Protein AF-A0AAC9BGP5-F1 (afdb_monomer)

Organism: NCBI:txid190721

pLDDT: mean 82.11, std 18.2, range [33.09, 98.31]

Nearest PDB structures (foldseek):
  5hal-assembly1_A  TM=6.796E-01  e=1.642E-03  Burkholderia vietnamiensis G4
  6icp-assembly1_B  TM=3.936E-01  e=1.618E-01  Pseudomonas putida
  2fjt-assembly1_B  TM=2.610E-01  e=5.025E-01  Yersinia pestis KIM10+
  3n10-assembly1_A  TM=1.601E-01  e=3.193E-01  Yersinia pestis
  5a64-assembly2_B  TM=1.598E-01  e=9.919E-01  Mus musculus

Radius of gyration: 24.29 Å; Cα contacts (8 Å, |Δi|>4): 550; chains: 1; bounding box: 84×73×60 Å

Structure (mmCIF, N/CA/C/O backbone):
data_AF-A0AAC9BGP5-F1
#
_entry.id   AF-A0AAC9BGP5-F1
#
loop_
_atom_site.group_PDB
_atom_site.id
_atom_site.type_symbol
_atom_site.label_atom_id
_atom_site.label_alt_id
_atom_site.label_comp_id
_atom_site.label_asym_id
_atom_site.label_entity_id
_atom_site.label_seq_id
_atom_site.pdbx_PDB_ins_code
_atom_site.Cartn_x
_atom_site.Cartn_y
_atom_site.Cartn_z
_atom_site.occupancy
_atom_site.B_iso_or_equiv
_atom_site.auth_seq_id
_atom_site.auth_comp_id
_atom_site.auth_asym_id
_atom_site.auth_atom_id
_atom_site.pdbx_PDB_model_num
ATOM 1 N N . MET A 1 1 ? 59.748 -50.281 -17.796 1.00 39.69 1 MET A N 1
ATOM 2 C CA . MET A 1 1 ? 59.610 -48.811 -17.675 1.00 39.69 1 MET A CA 1
ATOM 3 C C . MET A 1 1 ? 58.539 -48.331 -18.654 1.00 39.69 1 MET A C 1
ATOM 5 O O . MET A 1 1 ? 58.796 -48.293 -19.848 1.00 39.69 1 MET A O 1
ATOM 9 N N . ARG A 1 2 ? 57.308 -48.071 -18.187 1.00 37.19 2 ARG A N 1
ATOM 10 C CA . ARG A 1 2 ? 56.177 -47.642 -19.036 1.00 37.19 2 ARG A CA 1
ATOM 11 C C . ARG A 1 2 ? 56.044 -46.116 -18.976 1.00 37.19 2 ARG A C 1
ATOM 13 O O . ARG A 1 2 ? 55.730 -45.577 -17.919 1.00 37.19 2 ARG A O 1
ATOM 20 N N . ARG A 1 3 ? 56.304 -45.435 -20.097 1.00 38.31 3 ARG A N 1
ATOM 21 C CA . ARG A 1 3 ? 56.087 -43.990 -20.280 1.00 38.31 3 ARG A CA 1
ATOM 22 C C . ARG A 1 3 ? 54.582 -43.719 -20.383 1.00 38.31 3 ARG A C 1
ATOM 24 O O . ARG A 1 3 ? 53.935 -44.227 -21.292 1.00 38.31 3 ARG A O 1
ATOM 31 N N . ARG A 1 4 ? 54.031 -42.942 -19.447 1.00 45.53 4 ARG A N 1
ATOM 32 C CA . ARG A 1 4 ? 52.671 -42.390 -19.530 1.00 45.53 4 ARG A CA 1
ATOM 33 C C . ARG A 1 4 ? 52.732 -41.105 -20.354 1.00 45.53 4 ARG A C 1
ATOM 35 O O . ARG A 1 4 ? 53.411 -40.164 -19.957 1.00 45.53 4 ARG A O 1
ATOM 42 N N . GLN A 1 5 ? 52.058 -41.088 -21.499 1.00 45.88 5 GLN A N 1
ATOM 43 C CA . GLN A 1 5 ? 51.790 -39.872 -22.261 1.00 45.88 5 GLN A CA 1
ATOM 44 C C . GLN A 1 5 ? 50.549 -39.206 -21.657 1.00 45.88 5 GLN A C 1
ATOM 46 O O . GLN A 1 5 ? 49.488 -39.824 -21.588 1.00 45.88 5 GLN A O 1
ATOM 51 N N . PHE A 1 6 ? 50.700 -37.976 -21.170 1.00 38.91 6 PHE A N 1
ATOM 52 C CA . PHE A 1 6 ? 49.584 -37.121 -20.778 1.00 38.91 6 PHE A CA 1
ATOM 53 C C . PHE A 1 6 ? 49.059 -36.417 -22.029 1.00 38.91 6 PHE A C 1
ATOM 55 O O . PHE A 1 6 ? 49.762 -35.617 -22.641 1.00 38.91 6 PHE A O 1
ATOM 62 N N . LEU A 1 7 ? 47.826 -36.742 -22.411 1.00 37.62 7 LEU A N 1
ATOM 63 C CA . LEU A 1 7 ? 47.046 -35.998 -23.392 1.00 37.62 7 LEU A CA 1
ATOM 64 C C . LEU A 1 7 ? 46.460 -34.774 -22.677 1.00 37.62 7 LEU A C 1
ATOM 66 O O . LEU A 1 7 ? 45.577 -34.906 -21.832 1.00 37.62 7 LEU A O 1
ATOM 70 N N . VAL A 1 8 ? 46.982 -33.590 -22.987 1.00 38.78 8 VAL A N 1
ATOM 71 C CA . VAL A 1 8 ? 46.377 -32.313 -22.596 1.00 38.78 8 VAL A CA 1
ATOM 72 C C . VAL A 1 8 ? 45.274 -32.024 -23.611 1.00 38.78 8 VAL A C 1
ATOM 74 O O . VAL A 1 8 ? 45.549 -31.572 -24.720 1.00 38.78 8 VAL A O 1
ATOM 77 N N . LEU A 1 9 ? 44.023 -32.331 -23.256 1.00 41.28 9 LEU A N 1
ATOM 78 C CA . LEU A 1 9 ? 42.867 -31.799 -23.975 1.00 41.28 9 LEU A CA 1
ATOM 79 C C . LEU A 1 9 ? 42.752 -30.312 -23.628 1.00 41.28 9 LEU A C 1
ATOM 81 O O . LEU A 1 9 ? 42.314 -29.943 -22.540 1.00 41.28 9 LEU A O 1
ATOM 85 N N . GLY A 1 10 ? 43.167 -29.457 -24.559 1.00 36.88 10 GLY A N 1
ATOM 86 C CA . GLY A 1 10 ? 42.816 -28.046 -24.539 1.00 36.88 10 GLY A CA 1
ATOM 87 C C . GLY A 1 10 ? 41.323 -27.899 -24.812 1.00 36.88 10 GLY A C 1
ATOM 88 O O . GLY A 1 10 ? 40.901 -27.894 -25.965 1.00 36.88 10 GLY A O 1
ATOM 89 N N . CYS A 1 11 ? 40.517 -27.775 -23.757 1.00 38.09 11 CYS A N 1
ATOM 90 C CA . CYS A 1 11 ? 39.189 -27.189 -23.875 1.00 38.09 11 CYS A CA 1
ATOM 91 C C . CYS A 1 11 ? 39.372 -25.709 -24.218 1.00 38.09 11 CYS A C 1
ATOM 93 O O . CYS A 1 11 ? 39.587 -24.875 -23.340 1.00 38.09 11 CYS A O 1
ATOM 95 N N . ALA A 1 12 ? 39.310 -25.394 -25.510 1.00 41.19 12 ALA A N 1
ATOM 96 C CA . ALA A 1 12 ? 39.041 -24.049 -25.980 1.00 41.19 12 ALA A CA 1
ATOM 97 C C . ALA A 1 12 ? 37.651 -23.653 -25.463 1.00 41.19 12 ALA A C 1
ATOM 99 O O . ALA A 1 12 ? 36.627 -23.994 -26.053 1.00 41.19 12 ALA A O 1
ATOM 100 N N . ALA A 1 13 ? 37.619 -22.985 -24.311 1.00 42.72 13 ALA A N 1
ATOM 101 C CA . ALA A 1 13 ? 36.448 -22.274 -23.842 1.00 42.72 13 ALA A CA 1
ATOM 102 C C . ALA A 1 13 ? 36.181 -21.148 -24.845 1.00 42.72 13 ALA A C 1
ATOM 104 O O . ALA A 1 13 ? 36.801 -20.087 -24.796 1.00 42.72 13 ALA A O 1
ATOM 105 N N . GLY A 1 14 ? 35.289 -21.412 -25.797 1.00 36.78 14 GLY A N 1
ATOM 106 C CA . GLY A 1 14 ? 34.653 -20.367 -26.577 1.00 36.78 14 GLY A CA 1
ATOM 107 C C . GLY A 1 14 ? 33.880 -19.482 -25.610 1.00 36.78 14 GLY A C 1
ATOM 108 O O . GLY A 1 14 ? 32.773 -19.824 -25.202 1.00 36.78 14 GLY A O 1
ATOM 109 N N . LEU A 1 15 ? 34.489 -18.366 -25.212 1.00 38.66 15 LEU A N 1
ATOM 110 C CA . LEU A 1 15 ? 33.778 -17.244 -24.625 1.00 38.66 15 LEU A CA 1
ATOM 111 C C . LEU A 1 15 ? 32.803 -16.758 -25.704 1.00 38.66 15 LEU A C 1
ATOM 113 O O . LEU A 1 15 ? 33.173 -16.007 -26.606 1.00 38.66 15 LEU A O 1
ATOM 117 N N . VAL A 1 16 ? 31.559 -17.228 -25.652 1.00 37.69 16 VAL A N 1
ATOM 118 C CA . VAL A 1 16 ? 30.463 -16.559 -26.345 1.00 37.69 16 VAL A CA 1
ATOM 119 C C . VAL A 1 16 ? 30.248 -15.268 -25.572 1.00 37.69 16 VAL A C 1
ATOM 121 O O . VAL A 1 16 ? 29.546 -15.232 -24.564 1.00 37.69 16 VAL A O 1
ATOM 124 N N . VAL A 1 17 ? 30.935 -14.213 -26.004 1.00 39.97 17 VAL A N 1
ATOM 125 C CA . VAL A 1 17 ? 30.614 -12.843 -25.621 1.00 39.97 17 VAL A CA 1
ATOM 126 C C . VAL A 1 17 ? 29.232 -12.584 -26.211 1.00 39.97 17 VAL A C 1
ATOM 128 O O . VAL A 1 17 ? 29.100 -12.235 -27.382 1.00 39.97 17 VAL A O 1
ATOM 131 N N . ALA A 1 18 ? 28.188 -12.857 -25.428 1.00 43.78 18 ALA A N 1
ATOM 132 C CA . ALA A 1 18 ? 26.855 -12.364 -25.722 1.00 43.78 18 ALA A CA 1
ATOM 133 C C . ALA A 1 18 ? 26.988 -10.844 -25.862 1.00 43.78 18 ALA A C 1
ATOM 135 O O . ALA A 1 18 ? 27.395 -10.160 -24.921 1.00 43.78 18 ALA A O 1
ATOM 136 N N . GLY A 1 19 ? 26.776 -10.341 -27.077 1.00 38.91 19 GLY A N 1
ATOM 137 C CA . GLY A 1 19 ? 26.939 -8.927 -27.373 1.00 38.91 19 GLY A CA 1
ATOM 138 C C . GLY A 1 19 ? 26.037 -8.059 -26.482 1.00 38.91 19 GLY A C 1
ATOM 139 O O . GLY A 1 19 ? 24.982 -8.517 -26.038 1.00 38.91 19 GLY A O 1
ATOM 140 N N . PRO A 1 20 ? 26.409 -6.790 -26.248 1.00 51.16 20 PRO A N 1
ATOM 141 C CA . PRO A 1 20 ? 25.651 -5.853 -25.411 1.00 51.16 20 PRO A CA 1
ATOM 142 C C . PRO A 1 20 ? 24.226 -5.558 -25.917 1.00 51.16 20 PRO A C 1
ATOM 144 O O . PRO A 1 20 ? 23.445 -4.944 -25.195 1.00 51.16 20 PRO A O 1
ATOM 147 N N . THR A 1 21 ? 23.869 -6.015 -27.120 1.00 47.69 21 THR A N 1
ATOM 148 C CA . THR A 1 21 ? 22.555 -5.829 -27.749 1.00 47.69 21 THR A CA 1
ATOM 149 C C . THR A 1 21 ? 21.423 -6.570 -27.036 1.00 47.69 21 THR A C 1
ATOM 151 O O . THR A 1 21 ? 20.313 -6.061 -26.976 1.00 47.69 21 THR A O 1
ATOM 154 N N . ALA A 1 22 ? 21.681 -7.731 -26.423 1.00 52.62 22 ALA A N 1
ATOM 155 C CA . ALA A 1 22 ? 20.631 -8.468 -25.708 1.00 52.62 22 ALA A CA 1
ATOM 156 C C . ALA A 1 22 ? 20.266 -7.835 -24.349 1.00 52.62 22 ALA A C 1
ATOM 158 O O . ALA A 1 22 ? 19.158 -8.023 -23.860 1.00 52.62 22 ALA A O 1
ATOM 159 N N . ALA A 1 23 ? 21.179 -7.076 -23.733 1.00 51.84 23 ALA A N 1
ATOM 160 C CA . ALA A 1 23 ? 20.927 -6.391 -22.462 1.00 51.84 23 ALA A CA 1
ATOM 161 C C . ALA A 1 23 ? 20.157 -5.067 -22.639 1.00 51.84 23 ALA A C 1
ATOM 163 O O . ALA A 1 23 ? 19.519 -4.592 -21.701 1.00 51.84 23 ALA A O 1
ATOM 164 N N . THR A 1 24 ? 20.207 -4.478 -23.838 1.00 54.09 24 THR A N 1
ATOM 165 C CA . THR A 1 24 ? 19.583 -3.187 -24.164 1.00 54.09 24 THR A CA 1
ATOM 166 C C . THR A 1 24 ? 18.057 -3.294 -24.251 1.00 54.09 24 THR A C 1
ATOM 168 O O . THR A 1 24 ? 17.360 -2.420 -23.735 1.00 54.09 24 THR A O 1
ATOM 171 N N . ASP A 1 25 ? 17.544 -4.395 -24.810 1.00 59.16 25 ASP A N 1
ATOM 172 C CA . ASP A 1 25 ? 16.100 -4.647 -24.954 1.00 59.16 25 ASP A CA 1
ATOM 173 C C . ASP A 1 25 ? 15.420 -4.981 -23.611 1.00 59.16 25 ASP A C 1
ATOM 175 O O . ASP A 1 25 ? 14.290 -4.567 -23.348 1.00 59.16 25 ASP A O 1
ATOM 179 N N . LEU A 1 26 ? 16.142 -5.633 -22.693 1.00 68.94 26 LEU A N 1
ATOM 180 C CA . LEU A 1 26 ? 15.607 -6.047 -21.388 1.00 68.94 26 LEU A CA 1
ATOM 181 C C . LEU A 1 26 ? 15.241 -4.868 -20.474 1.00 68.94 26 LEU A C 1
ATOM 183 O O . LEU A 1 26 ? 14.333 -4.983 -19.651 1.00 68.94 26 LEU A O 1
ATOM 187 N N . ILE A 1 27 ? 15.929 -3.730 -20.606 1.00 71.12 27 ILE A N 1
ATOM 188 C CA . ILE A 1 27 ? 15.645 -2.528 -19.807 1.00 71.12 27 ILE A CA 1
ATOM 189 C C . ILE A 1 27 ? 14.314 -1.901 -20.230 1.00 71.12 27 ILE A C 1
ATOM 191 O O . ILE A 1 27 ? 13.524 -1.499 -19.371 1.00 71.12 27 ILE A O 1
ATOM 195 N N . GLY A 1 28 ? 14.051 -1.843 -21.537 1.00 70.56 28 GLY A N 1
ATOM 196 C CA . GLY A 1 28 ? 12.782 -1.348 -22.061 1.00 70.56 28 GLY A CA 1
ATOM 197 C C . GLY A 1 28 ? 11.618 -2.205 -21.582 1.00 70.56 28 GLY A C 1
ATOM 198 O O . GLY A 1 28 ? 10.667 -1.691 -20.993 1.00 70.56 28 GLY A O 1
ATOM 199 N N . ASP A 1 29 ? 11.743 -3.523 -21.712 1.00 73.94 29 ASP A N 1
ATOM 200 C CA . ASP A 1 29 ? 10.729 -4.475 -21.250 1.00 73.94 29 ASP A CA 1
ATOM 201 C C . ASP A 1 29 ? 10.515 -4.436 -19.730 1.00 73.94 29 ASP A C 1
ATOM 203 O O . ASP A 1 29 ? 9.399 -4.659 -19.243 1.00 73.94 29 ASP A O 1
ATOM 207 N N . ALA A 1 30 ? 11.559 -4.131 -18.955 1.00 79.56 30 ALA A N 1
ATOM 208 C CA . ALA A 1 30 ? 11.468 -3.996 -17.506 1.00 79.56 30 ALA A CA 1
ATOM 209 C C . ALA A 1 30 ? 10.735 -2.715 -17.075 1.00 79.56 30 ALA A C 1
ATOM 211 O O . ALA A 1 30 ? 9.968 -2.756 -16.108 1.00 79.56 30 ALA A O 1
ATOM 212 N N . LEU A 1 31 ? 10.949 -1.599 -17.779 1.00 86.81 31 LEU A N 1
ATOM 213 C CA . LEU A 1 31 ? 10.428 -0.283 -17.402 1.00 86.81 31 LEU A CA 1
ATOM 214 C C . LEU A 1 31 ? 9.083 0.072 -18.033 1.00 86.81 31 LEU A C 1
ATOM 216 O O . LEU A 1 31 ? 8.291 0.778 -17.405 1.00 86.81 31 LEU A O 1
ATOM 220 N N . ASN A 1 32 ? 8.809 -0.397 -19.248 1.00 90.94 32 ASN A N 1
ATOM 221 C CA . ASN A 1 32 ? 7.585 -0.053 -19.961 1.00 90.94 32 ASN A CA 1
ATOM 222 C C . ASN A 1 32 ? 6.340 -0.585 -19.233 1.00 90.94 32 ASN A C 1
ATOM 224 O O . ASN A 1 32 ? 6.303 -1.712 -18.731 1.00 90.94 32 ASN A O 1
ATOM 228 N N . GLY A 1 33 ? 5.288 0.225 -19.197 1.00 93.00 33 GLY A N 1
ATOM 229 C CA . GLY A 1 33 ? 3.998 -0.109 -18.607 1.00 93.00 33 GLY A CA 1
ATOM 230 C C . GLY A 1 33 ? 3.576 0.830 -17.482 1.00 93.00 33 GLY A C 1
ATOM 231 O O . GLY A 1 33 ? 4.052 1.961 -17.351 1.00 93.00 33 GLY A O 1
ATOM 232 N N . TYR A 1 34 ? 2.622 0.352 -16.687 1.00 93.94 34 TYR A N 1
ATOM 233 C CA . TYR A 1 34 ? 2.016 1.120 -15.612 1.00 93.94 34 TYR A CA 1
ATOM 234 C C . TYR A 1 34 ? 2.714 0.861 -14.282 1.00 93.94 34 TYR A C 1
ATOM 236 O O . TYR A 1 34 ? 3.082 -0.263 -13.944 1.00 93.94 34 TYR A O 1
ATOM 244 N N . TRP A 1 35 ? 2.849 1.925 -13.504 1.00 93.94 35 TRP A N 1
ATOM 245 C CA . TRP A 1 35 ? 3.475 1.915 -12.197 1.00 93.94 35 TRP A CA 1
ATOM 246 C C . TRP A 1 35 ? 2.594 2.662 -11.209 1.00 93.94 35 TRP A C 1
ATOM 248 O O . TRP A 1 35 ? 2.312 3.851 -11.376 1.00 93.94 35 TRP A O 1
ATOM 258 N N . LEU A 1 36 ? 2.178 1.970 -10.155 1.00 91.38 36 LEU A N 1
ATOM 259 C CA . LEU A 1 36 ? 1.533 2.592 -9.014 1.00 91.38 36 LEU A CA 1
ATOM 260 C C . LEU A 1 36 ? 2.594 3.295 -8.170 1.00 91.38 36 LEU A C 1
ATOM 262 O O . LEU A 1 36 ? 3.532 2.658 -7.693 1.00 91.38 36 LEU A O 1
ATOM 266 N N . VAL A 1 37 ? 2.443 4.600 -7.989 1.00 93.62 37 VAL A N 1
ATOM 267 C CA . VAL A 1 37 ? 3.363 5.464 -7.254 1.00 93.62 37 VAL A CA 1
ATOM 268 C C . VAL A 1 37 ? 2.749 5.812 -5.898 1.00 93.62 37 VAL A C 1
ATOM 270 O O . VAL A 1 37 ? 1.810 6.607 -5.795 1.00 93.62 37 VAL A O 1
ATOM 273 N N . THR A 1 38 ? 3.310 5.225 -4.845 1.00 85.44 38 THR A N 1
ATOM 274 C CA . THR A 1 38 ? 2.916 5.447 -3.452 1.00 85.44 38 THR A CA 1
ATOM 275 C C . THR A 1 38 ? 3.897 6.409 -2.794 1.00 85.44 38 THR A C 1
ATOM 277 O O . THR A 1 38 ? 5.074 6.089 -2.617 1.00 85.44 38 THR A O 1
ATOM 280 N N . VAL A 1 39 ? 3.410 7.585 -2.400 1.00 85.25 39 VAL A N 1
ATOM 281 C CA . VAL A 1 39 ? 4.188 8.568 -1.638 1.00 85.25 39 VAL A CA 1
ATOM 282 C C . VAL A 1 39 ? 3.961 8.324 -0.150 1.00 85.25 39 VAL A C 1
ATOM 284 O O . VAL A 1 39 ? 2.826 8.348 0.327 1.00 85.25 39 VAL A O 1
ATOM 287 N N . ILE A 1 40 ? 5.035 8.064 0.593 1.00 75.94 40 ILE A N 1
ATOM 288 C CA . ILE A 1 40 ? 4.947 7.716 2.012 1.00 75.94 40 ILE A CA 1
ATOM 289 C C . ILE A 1 40 ? 4.370 8.890 2.806 1.00 75.94 40 ILE A C 1
ATOM 291 O O . ILE A 1 40 ? 4.853 10.017 2.719 1.00 75.94 40 ILE A O 1
ATOM 295 N N . GLY A 1 41 ? 3.334 8.607 3.598 1.00 67.75 41 GLY A N 1
ATOM 296 C CA . GLY A 1 41 ? 2.623 9.612 4.391 1.00 67.75 41 GLY A CA 1
ATOM 297 C C . GLY A 1 41 ? 1.521 10.357 3.633 1.00 67.75 41 GLY A C 1
ATOM 298 O O . GLY A 1 41 ? 0.886 11.238 4.211 1.00 67.75 41 GLY A O 1
ATOM 299 N N . GLU A 1 42 ? 1.251 10.005 2.373 1.00 74.69 42 GLU A N 1
ATOM 300 C CA . GLU A 1 42 ? 0.144 10.573 1.608 1.00 74.69 42 GLU A CA 1
ATOM 301 C C . GLU A 1 42 ? -0.940 9.543 1.320 1.00 74.69 42 GLU A C 1
ATOM 303 O O . GLU A 1 42 ? -0.670 8.413 0.929 1.00 74.69 42 GLU A O 1
ATOM 308 N N . ALA A 1 43 ? -2.195 9.963 1.482 1.00 63.88 43 ALA A N 1
ATOM 309 C CA . ALA A 1 43 ? -3.353 9.111 1.219 1.00 63.88 43 ALA A CA 1
ATOM 310 C C . ALA A 1 43 ? -3.628 8.918 -0.280 1.00 63.88 43 ALA A C 1
ATOM 312 O O . ALA A 1 43 ? -4.327 7.983 -0.665 1.00 63.88 43 ALA A O 1
ATOM 313 N N . LYS A 1 44 ? -3.127 9.833 -1.117 1.00 77.31 44 LYS A N 1
ATOM 314 C CA . LYS A 1 44 ? -3.385 9.837 -2.553 1.00 77.31 44 LYS A CA 1
ATOM 315 C C . LYS A 1 44 ? -2.338 9.021 -3.292 1.00 77.31 44 LYS A C 1
ATOM 317 O O . LYS A 1 44 ? -1.151 9.355 -3.271 1.00 77.31 44 LYS A O 1
ATOM 322 N N . GLU A 1 45 ? -2.808 8.003 -3.994 1.00 85.06 45 GLU A N 1
ATOM 323 C CA . GLU A 1 45 ? -1.982 7.241 -4.917 1.00 85.06 45 GLU A CA 1
ATOM 324 C C . GLU A 1 45 ? -1.887 7.940 -6.267 1.00 85.06 45 GLU A C 1
ATOM 326 O O . GLU A 1 45 ? -2.744 8.730 -6.679 1.00 85.06 45 GLU A O 1
ATOM 331 N N . ARG A 1 46 ? -0.790 7.663 -6.958 1.00 94.25 46 ARG A N 1
ATOM 332 C CA . ARG A 1 46 ? -0.492 8.231 -8.263 1.00 94.25 46 ARG A CA 1
ATOM 333 C C . ARG A 1 46 ? -0.180 7.109 -9.233 1.00 94.25 46 ARG A C 1
ATOM 335 O O . ARG A 1 46 ? 0.243 6.032 -8.831 1.00 94.25 46 ARG A O 1
ATOM 342 N N . LEU A 1 47 ? -0.408 7.360 -10.506 1.00 95.69 47 LEU A N 1
ATOM 343 C CA . LEU A 1 47 ? -0.122 6.429 -11.578 1.00 95.69 47 LEU A CA 1
ATOM 344 C C . LEU A 1 47 ? 0.929 7.057 -12.487 1.00 95.69 47 LEU A C 1
ATOM 346 O O . LEU A 1 47 ? 0.817 8.227 -12.864 1.00 95.69 47 LEU A O 1
ATOM 350 N N . LEU A 1 48 ? 1.941 6.271 -12.824 1.00 96.69 48 LEU A N 1
ATOM 351 C CA . LEU A 1 48 ? 2.923 6.587 -13.844 1.00 96.69 48 LEU A CA 1
ATOM 352 C C . LEU A 1 48 ? 2.761 5.595 -14.997 1.00 96.69 48 LEU A C 1
ATOM 354 O O . LEU A 1 48 ? 2.678 4.390 -14.778 1.00 96.69 48 LEU A O 1
ATOM 358 N N . LEU A 1 49 ? 2.729 6.105 -16.219 1.00 96.38 49 LEU A N 1
ATOM 359 C CA . LEU A 1 49 ? 2.857 5.333 -17.445 1.00 96.38 49 LEU A CA 1
ATOM 360 C C . LEU A 1 49 ? 4.218 5.647 -18.062 1.00 96.38 49 LEU A C 1
ATOM 362 O O . LEU A 1 49 ? 4.518 6.814 -18.321 1.00 96.38 49 LEU A O 1
ATOM 366 N N . LEU A 1 50 ? 5.001 4.602 -18.294 1.00 94.62 50 LEU A N 1
ATOM 367 C CA . LEU A 1 50 ? 6.278 4.618 -18.996 1.00 94.62 50 LEU A CA 1
ATOM 368 C C . LEU A 1 50 ? 6.106 3.891 -20.329 1.00 94.62 50 LEU A C 1
ATOM 370 O O . LEU A 1 50 ? 5.645 2.752 -20.342 1.00 94.62 50 LEU A O 1
ATOM 374 N N . ASP A 1 51 ? 6.454 4.537 -21.434 1.00 93.69 51 ASP A N 1
ATOM 375 C CA . ASP A 1 51 ? 6.360 3.952 -22.769 1.00 93.69 51 ASP A CA 1
ATOM 376 C C . ASP A 1 51 ? 7.581 4.332 -23.617 1.00 93.69 51 ASP A C 1
ATOM 378 O O . ASP A 1 51 ? 8.099 5.452 -23.536 1.00 93.69 51 ASP A O 1
ATOM 382 N N . GLY A 1 52 ? 8.059 3.383 -24.419 1.00 91.38 52 GLY A N 1
ATOM 383 C CA . GLY A 1 52 ? 9.255 3.539 -25.242 1.00 91.38 52 GLY A CA 1
ATOM 384 C C . GLY A 1 52 ? 10.541 3.786 -24.445 1.00 91.38 52 GLY A C 1
ATOM 385 O O . GLY A 1 52 ? 11.374 4.577 -24.883 1.00 91.38 52 GLY A O 1
ATOM 386 N N . ALA A 1 53 ? 10.697 3.182 -23.264 1.00 90.69 53 ALA A N 1
ATOM 387 C CA . ALA A 1 53 ? 11.968 3.164 -22.546 1.00 90.69 53 ALA A CA 1
ATOM 388 C C . ALA A 1 53 ? 12.999 2.322 -23.316 1.00 90.69 53 ALA A C 1
ATOM 390 O O . ALA A 1 53 ? 12.716 1.185 -23.690 1.00 90.69 53 ALA A O 1
ATOM 391 N N . ALA A 1 54 ? 14.186 2.875 -23.546 1.00 89.75 54 ALA A N 1
ATOM 392 C CA . ALA A 1 54 ? 15.299 2.210 -24.215 1.00 89.75 54 ALA A CA 1
ATOM 393 C C . ALA A 1 54 ? 16.634 2.781 -23.723 1.00 89.75 54 ALA A C 1
ATOM 395 O O . ALA A 1 54 ? 16.713 3.942 -23.318 1.00 89.75 54 ALA A O 1
ATOM 396 N N . LEU A 1 55 ? 17.702 1.987 -23.780 1.00 86.81 55 LEU A N 1
ATOM 397 C CA . LEU A 1 55 ? 19.049 2.474 -23.486 1.00 86.81 55 LEU A CA 1
ATOM 398 C C . LEU A 1 55 ? 19.741 2.908 -24.790 1.00 86.81 55 LEU A C 1
ATOM 400 O O . LEU A 1 55 ? 19.841 2.122 -25.728 1.00 86.81 55 LEU A O 1
ATOM 404 N N . GLN A 1 56 ? 20.227 4.147 -24.845 1.00 87.88 56 GLN A N 1
ATOM 405 C CA . GLN A 1 56 ? 20.991 4.704 -25.967 1.00 87.88 56 GLN A CA 1
ATOM 406 C C . GLN A 1 56 ? 22.271 5.343 -25.426 1.00 87.88 56 GLN A C 1
ATOM 408 O O . GLN A 1 56 ? 22.211 6.212 -24.558 1.00 87.88 56 GLN A O 1
ATOM 413 N N . ASP A 1 57 ? 23.435 4.881 -25.890 1.00 85.94 57 ASP A N 1
ATOM 414 C CA . ASP A 1 57 ? 24.755 5.368 -25.455 1.00 85.94 57 ASP A CA 1
ATOM 415 C C . ASP A 1 57 ? 24.932 5.407 -23.920 1.00 85.94 57 ASP A C 1
ATOM 417 O O . ASP A 1 57 ? 25.471 6.356 -23.349 1.00 85.94 57 ASP A O 1
ATOM 421 N N . GLY A 1 58 ? 24.422 4.379 -23.227 1.00 80.88 58 GLY A N 1
ATOM 422 C CA . GLY A 1 58 ? 24.473 4.263 -21.761 1.00 80.88 58 GLY A CA 1
ATOM 423 C C . GLY A 1 58 ? 23.486 5.163 -21.003 1.00 80.88 58 GLY A C 1
ATOM 424 O O . GLY A 1 58 ? 23.452 5.142 -19.772 1.00 80.88 58 GLY A O 1
ATOM 425 N N . LYS A 1 59 ? 22.657 5.932 -21.712 1.00 86.88 59 LYS A N 1
ATOM 426 C CA . LYS A 1 59 ? 21.606 6.779 -21.140 1.00 86.88 59 LYS A CA 1
ATOM 427 C C . LYS A 1 59 ? 20.241 6.157 -21.371 1.00 86.88 59 LYS A C 1
ATOM 429 O O . LYS A 1 59 ? 19.966 5.608 -22.435 1.00 86.88 59 LYS A O 1
ATOM 434 N N . LEU A 1 60 ? 19.370 6.261 -20.377 1.00 88.19 60 LEU A N 1
ATOM 435 C CA . LEU A 1 60 ? 17.977 5.872 -20.529 1.00 88.19 60 LEU A CA 1
ATOM 436 C C . LEU A 1 60 ? 17.242 6.977 -21.287 1.00 88.19 60 LEU A C 1
ATOM 438 O O . LEU A 1 60 ? 17.159 8.116 -20.825 1.00 88.19 60 LEU A O 1
ATOM 442 N N . VAL A 1 61 ? 16.684 6.616 -22.433 1.00 89.62 61 VAL A N 1
ATOM 443 C CA . VAL A 1 61 ? 15.771 7.446 -23.211 1.00 89.62 61 VAL A CA 1
ATOM 444 C C . VAL A 1 61 ? 14.368 6.892 -23.013 1.00 89.62 61 VAL A C 1
ATOM 446 O O . VAL A 1 61 ? 14.159 5.683 -23.056 1.00 89.62 61 VAL A O 1
ATOM 449 N N . VAL A 1 62 ? 13.400 7.773 -22.769 1.00 90.12 62 VAL A N 1
ATOM 450 C CA . VAL A 1 62 ? 11.994 7.397 -22.604 1.00 90.12 62 VAL A CA 1
ATOM 451 C C . VAL A 1 62 ? 11.177 8.136 -23.649 1.00 90.12 62 VAL A C 1
ATOM 453 O O . VAL A 1 62 ? 11.180 9.365 -23.669 1.00 90.12 62 VAL A O 1
ATOM 456 N N . GLY A 1 63 ? 10.477 7.393 -24.507 1.00 90.12 63 GLY A N 1
ATOM 457 C CA . GLY A 1 63 ? 9.644 7.969 -25.562 1.00 90.12 63 GLY A CA 1
ATOM 458 C C . GLY A 1 63 ? 8.488 8.801 -25.009 1.00 90.12 63 GLY A C 1
ATOM 459 O O . GLY A 1 63 ? 8.290 9.946 -25.415 1.00 90.12 63 GLY A O 1
ATOM 460 N N . LYS A 1 64 ? 7.732 8.249 -24.054 1.00 94.12 64 LYS A N 1
ATOM 461 C CA . LYS A 1 64 ? 6.634 8.955 -23.392 1.00 94.12 64 LYS A CA 1
ATOM 462 C C . LYS A 1 64 ? 6.538 8.580 -21.923 1.00 94.12 64 LYS A C 1
ATOM 4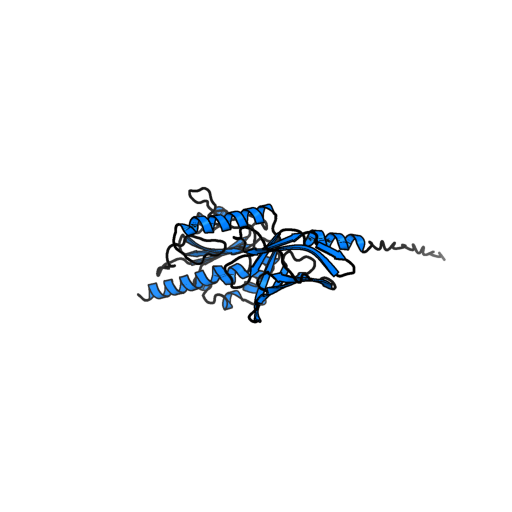64 O O . LYS A 1 64 ? 6.543 7.409 -21.557 1.00 94.12 64 LYS A O 1
ATOM 469 N N . MET A 1 65 ? 6.373 9.592 -21.078 1.00 96.31 65 MET A N 1
ATOM 470 C CA . MET A 1 65 ? 6.127 9.392 -19.659 1.00 96.31 65 MET A CA 1
ATOM 471 C C . MET A 1 65 ? 4.979 10.282 -19.193 1.00 96.31 65 MET A C 1
ATOM 473 O O . MET A 1 65 ? 4.978 11.489 -19.440 1.00 96.31 65 MET A O 1
ATOM 477 N N . ARG A 1 66 ? 3.985 9.680 -18.531 1.00 97.31 66 ARG A N 1
ATOM 478 C CA . ARG A 1 66 ? 2.805 10.392 -18.022 1.00 97.31 66 ARG A CA 1
ATOM 479 C C . ARG A 1 66 ? 2.578 10.069 -16.561 1.00 97.31 66 ARG A C 1
ATOM 481 O O . ARG A 1 66 ? 2.584 8.904 -16.185 1.00 97.31 66 ARG A O 1
ATOM 488 N N . TYR A 1 67 ? 2.315 11.085 -15.758 1.00 97.00 67 TYR A N 1
ATOM 489 C CA . TYR A 1 67 ? 2.161 10.989 -14.317 1.00 97.00 67 TYR A CA 1
ATOM 490 C C . TYR A 1 67 ? 0.923 11.751 -13.854 1.00 97.00 67 TYR A C 1
ATOM 492 O O . TYR A 1 67 ? 0.579 12.811 -14.382 1.00 97.00 67 TYR A O 1
ATOM 500 N N . GLY A 1 68 ? 0.244 11.232 -12.840 1.00 95.94 68 GLY A N 1
ATOM 501 C CA . GLY A 1 68 ? -0.901 11.915 -12.258 1.00 95.94 68 GLY A CA 1
ATOM 502 C C . GLY A 1 68 ? -1.497 11.164 -11.085 1.00 95.94 68 GLY A C 1
ATOM 503 O O . GLY A 1 68 ? -1.071 10.067 -10.743 1.00 95.94 68 GLY A O 1
ATOM 504 N N . LEU A 1 69 ? -2.498 11.773 -10.463 1.00 93.00 69 LEU A N 1
ATOM 505 C CA . LEU A 1 69 ? -3.336 11.098 -9.479 1.00 93.00 69 LEU A CA 1
ATOM 506 C C . LEU A 1 69 ? -4.092 9.938 -10.138 1.00 93.00 69 LEU A C 1
ATOM 508 O O . LEU A 1 69 ? -4.517 10.055 -11.288 1.00 93.00 69 LEU A O 1
ATOM 512 N N . VAL A 1 70 ? -4.282 8.837 -9.410 1.00 87.44 70 VAL A N 1
ATOM 513 C CA . VAL A 1 70 ? -5.044 7.676 -9.906 1.00 87.44 70 VAL A CA 1
ATOM 514 C C . VAL A 1 70 ? -6.465 8.090 -10.298 1.00 87.44 70 VAL A C 1
ATOM 516 O O . VAL A 1 70 ? -6.985 7.652 -11.322 1.00 87.44 70 VAL A O 1
ATOM 519 N N . GLU A 1 71 ? -7.082 8.984 -9.526 1.00 85.69 71 GLU A N 1
ATOM 520 C CA . GLU A 1 71 ? -8.434 9.474 -9.783 1.00 85.69 71 GLU A CA 1
ATOM 521 C C . GLU A 1 71 ? -8.545 10.457 -10.965 1.00 85.69 71 GLU A C 1
ATOM 523 O O . GLU A 1 71 ? -9.655 10.813 -11.365 1.00 85.69 71 GLU A O 1
ATOM 528 N N . ALA A 1 72 ? -7.424 10.914 -11.533 1.00 88.00 72 ALA A N 1
ATOM 529 C CA . ALA A 1 72 ? -7.443 11.905 -12.602 1.00 88.00 72 ALA A CA 1
ATOM 530 C C . ALA A 1 72 ? -8.093 11.355 -13.886 1.00 88.00 72 ALA A C 1
ATOM 532 O O . ALA A 1 72 ? -7.948 10.183 -14.251 1.00 88.00 72 ALA 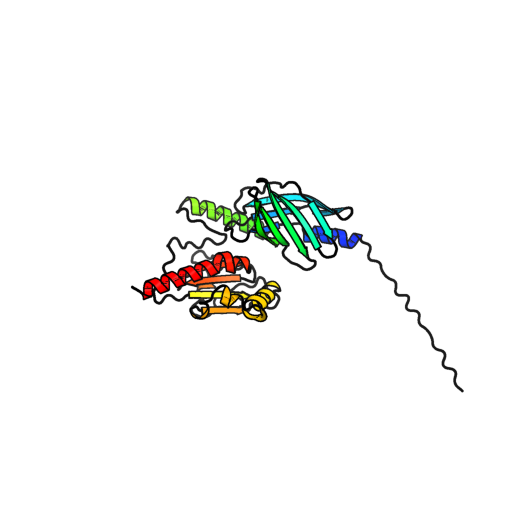A O 1
ATOM 533 N N . ALA A 1 73 ? -8.786 12.236 -14.616 1.00 86.31 73 ALA A N 1
ATOM 534 C CA . ALA A 1 73 ? -9.389 11.901 -15.908 1.00 86.31 73 ALA A CA 1
ATOM 535 C C . ALA A 1 73 ? -8.332 11.467 -16.939 1.00 86.31 73 ALA A C 1
ATOM 537 O O . ALA A 1 73 ? -8.568 10.541 -17.718 1.00 86.31 73 ALA A O 1
ATOM 538 N N . ALA A 1 74 ? -7.155 12.095 -16.893 1.00 90.69 74 ALA A N 1
ATOM 539 C CA . ALA A 1 74 ? -5.997 11.765 -17.707 1.00 90.69 74 ALA A CA 1
ATOM 540 C C . ALA A 1 74 ? -4.698 11.985 -16.918 1.00 90.69 74 ALA A C 1
ATOM 542 O O . ALA A 1 74 ? -4.622 12.861 -16.055 1.00 90.69 74 ALA A O 1
ATOM 543 N N . LEU A 1 75 ? -3.671 11.199 -17.246 1.00 94.94 75 LEU A N 1
ATOM 544 C CA . LEU A 1 75 ? -2.304 11.448 -16.791 1.00 94.94 75 LEU A CA 1
ATOM 545 C C . LEU A 1 75 ? -1.702 12.602 -17.596 1.00 94.94 75 LEU A C 1
ATOM 547 O O . LEU A 1 75 ? -1.986 12.743 -18.788 1.00 94.94 75 LEU A O 1
ATOM 551 N N . SER A 1 76 ? -0.869 13.409 -16.947 1.00 96.38 76 SER A N 1
ATOM 552 C CA . SER A 1 76 ? -0.189 14.536 -17.587 1.00 96.38 76 SER A CA 1
ATOM 553 C C . SER A 1 76 ? 1.222 14.144 -17.985 1.00 96.38 76 SER A C 1
ATOM 555 O O . SER A 1 76 ? 1.861 13.364 -17.282 1.00 96.38 76 SER A O 1
ATOM 557 N N . ASP A 1 77 ? 1.709 14.675 -19.099 1.00 96.56 77 ASP A N 1
ATOM 558 C CA . ASP A 1 77 ? 3.087 14.430 -19.517 1.00 96.56 77 ASP A CA 1
ATOM 559 C C . ASP A 1 77 ? 4.051 15.089 -18.510 1.00 96.56 77 ASP A C 1
ATOM 561 O O . ASP A 1 77 ? 3.758 16.149 -17.949 1.00 96.56 77 ASP A O 1
ATOM 565 N N . VAL A 1 78 ? 5.165 14.421 -18.216 1.00 95.44 78 VAL A N 1
ATOM 566 C CA . VAL A 1 78 ? 6.207 14.937 -17.311 1.00 95.44 78 VAL A CA 1
ATOM 567 C C . VAL A 1 78 ? 7.316 15.637 -18.098 1.00 95.44 78 VAL A C 1
ATOM 569 O O . VAL A 1 78 ? 7.401 15.496 -19.316 1.00 95.44 78 VAL A O 1
ATOM 572 N N . HIS A 1 79 ? 8.188 16.366 -17.405 1.00 94.31 79 HIS A N 1
ATOM 573 C CA . HIS A 1 79 ? 9.362 17.016 -17.995 1.00 94.31 79 HIS A CA 1
ATOM 574 C C . HIS A 1 79 ? 10.650 16.641 -17.252 1.00 94.31 79 HIS A C 1
ATOM 576 O O . HIS A 1 79 ? 10.617 15.918 -16.257 1.00 94.31 79 HIS A O 1
ATOM 582 N N . ASP A 1 80 ? 11.794 17.096 -17.771 1.00 94.31 80 ASP A N 1
ATOM 583 C CA . ASP A 1 80 ? 13.137 16.833 -17.230 1.00 94.31 80 ASP A CA 1
ATOM 584 C C . ASP A 1 80 ? 13.437 15.342 -17.007 1.00 94.31 80 ASP A C 1
ATOM 586 O O . ASP A 1 80 ? 14.098 14.959 -16.040 1.00 94.31 80 ASP A O 1
ATOM 590 N N . VAL A 1 81 ? 12.918 14.486 -17.892 1.00 94.56 81 VAL A N 1
ATOM 591 C CA . VAL A 1 81 ? 13.145 13.045 -17.805 1.00 94.56 81 VAL A CA 1
ATOM 592 C C . VAL A 1 81 ? 14.615 12.757 -18.072 1.00 94.56 81 VAL A C 1
ATOM 594 O O . VAL A 1 81 ? 15.152 13.092 -19.127 1.00 94.56 81 VAL A O 1
ATOM 597 N N . SER A 1 82 ? 15.260 12.101 -17.120 1.00 93.06 82 SER A N 1
ATOM 598 C CA . SER A 1 82 ? 16.615 11.598 -17.266 1.00 93.06 82 SER A CA 1
ATOM 599 C C . SER A 1 82 ? 16.740 10.245 -16.589 1.00 93.06 82 SER A C 1
ATOM 601 O O . SER A 1 82 ? 16.094 9.959 -15.582 1.00 93.06 82 SER A O 1
ATOM 603 N N . GLY A 1 83 ? 17.586 9.390 -17.139 1.00 91.00 83 GLY A N 1
ATOM 604 C CA . GLY A 1 83 ? 17.972 8.172 -16.462 1.00 91.00 83 GLY A CA 1
ATOM 605 C C . GLY A 1 83 ? 19.292 7.656 -16.987 1.00 91.00 83 GLY A C 1
ATOM 606 O O . GLY A 1 83 ? 19.726 7.988 -18.094 1.00 91.00 83 GLY A O 1
ATOM 607 N N . PHE A 1 84 ? 19.950 6.863 -16.167 1.00 88.75 84 PHE A N 1
ATOM 608 C CA . PHE A 1 84 ? 21.221 6.250 -16.501 1.00 88.75 84 PHE A CA 1
ATOM 609 C C . PHE A 1 84 ? 21.320 4.898 -15.813 1.00 88.75 84 PHE A C 1
ATOM 611 O O . PHE A 1 84 ? 20.639 4.634 -14.818 1.00 88.75 84 PHE A O 1
ATOM 618 N N . VAL A 1 85 ? 22.158 4.045 -16.383 1.00 85.00 85 VAL A N 1
ATOM 619 C CA . VAL A 1 85 ? 22.480 2.741 -15.818 1.00 85.00 85 VAL A CA 1
ATOM 620 C C . VAL A 1 85 ? 23.914 2.801 -15.323 1.00 85.00 85 VAL A C 1
ATOM 622 O O . VAL A 1 85 ? 24.823 3.123 -16.085 1.00 85.00 85 VAL A O 1
ATOM 625 N N . GLU A 1 86 ? 24.107 2.511 -14.043 1.00 83.44 86 GLU A N 1
ATOM 626 C CA . GLU A 1 86 ? 25.417 2.437 -13.406 1.00 83.44 86 GLU A CA 1
ATOM 627 C C . GLU A 1 86 ? 25.523 1.107 -12.655 1.00 83.44 86 GLU A C 1
ATOM 629 O O . GLU A 1 86 ? 24.882 0.896 -11.625 1.00 83.44 86 GLU A O 1
ATOM 634 N N . GLY A 1 87 ? 26.312 0.179 -13.205 1.00 84.06 87 GLY A N 1
ATOM 635 C CA . GLY A 1 87 ? 26.401 -1.187 -12.688 1.00 84.06 87 GLY A CA 1
ATOM 636 C C . GLY A 1 87 ? 25.042 -1.891 -12.720 1.00 84.06 87 GLY A C 1
ATOM 637 O O . GLY A 1 87 ? 24.404 -1.961 -13.769 1.00 84.06 87 GLY A O 1
ATOM 638 N N . ASP A 1 88 ? 24.598 -2.376 -11.560 1.00 81.62 88 ASP A N 1
ATOM 639 C CA . ASP A 1 88 ? 23.319 -3.083 -11.388 1.00 81.62 88 ASP A CA 1
ATOM 640 C C . ASP A 1 88 ? 22.148 -2.148 -11.048 1.00 81.62 88 ASP A C 1
ATOM 642 O O . ASP A 1 88 ? 21.054 -2.608 -10.700 1.00 81.62 88 ASP A O 1
ATOM 646 N N . HIS A 1 89 ? 22.375 -0.835 -11.120 1.00 82.12 89 HIS A N 1
ATOM 647 C CA . HIS A 1 89 ? 21.389 0.174 -10.779 1.00 82.12 89 HIS A CA 1
ATOM 648 C C . HIS A 1 89 ? 20.917 0.927 -12.016 1.00 82.12 89 HIS A C 1
ATOM 650 O O . HIS A 1 89 ? 21.713 1.443 -12.800 1.00 82.12 89 HIS A O 1
ATOM 656 N N . LEU A 1 90 ? 19.600 1.048 -12.150 1.00 87.38 90 LEU A N 1
ATOM 657 C CA . LEU A 1 90 ? 18.975 1.989 -13.065 1.00 87.38 90 LEU A CA 1
ATOM 658 C C . LEU A 1 90 ? 18.404 3.138 -12.249 1.00 87.38 90 LEU A C 1
ATOM 660 O O . LEU A 1 90 ? 17.505 2.938 -11.433 1.00 87.38 90 LEU A O 1
ATOM 664 N N . GLN A 1 91 ? 18.902 4.345 -12.484 1.00 92.00 91 GLN A N 1
ATOM 665 C CA . GLN A 1 91 ? 18.329 5.551 -11.909 1.00 92.00 91 GLN A CA 1
ATOM 666 C C . GLN A 1 91 ? 17.378 6.189 -12.918 1.00 92.00 91 GLN A C 1
ATOM 668 O O . GLN A 1 91 ? 17.738 6.400 -14.076 1.00 92.00 91 GLN A O 1
ATOM 673 N N . LEU A 1 92 ? 16.175 6.527 -12.461 1.00 94.00 92 LEU A N 1
ATOM 674 C CA . LEU A 1 92 ? 15.187 7.282 -13.217 1.00 94.00 92 LEU A CA 1
ATOM 675 C C . LEU A 1 92 ? 14.818 8.543 -12.444 1.00 94.00 92 LEU A C 1
ATOM 677 O O . LEU A 1 92 ? 14.547 8.507 -11.242 1.00 94.00 92 LEU A O 1
ATOM 681 N N . GLU A 1 93 ? 14.771 9.658 -13.151 1.00 96.12 93 GLU A N 1
ATOM 682 C CA . GLU A 1 93 ? 14.429 10.946 -12.591 1.00 96.12 93 GLU A CA 1
ATOM 683 C C . GLU A 1 93 ? 13.529 11.738 -13.536 1.00 96.12 93 GLU A C 1
ATOM 685 O O . GLU A 1 93 ? 13.725 11.720 -14.749 1.00 96.12 93 GLU A O 1
ATOM 690 N N . PHE A 1 94 ? 12.530 12.423 -12.986 1.00 96.75 94 PHE A N 1
ATOM 691 C CA . PHE A 1 94 ? 11.634 13.284 -13.753 1.00 96.75 94 PHE A CA 1
ATOM 692 C C . PHE A 1 94 ? 10.960 14.336 -12.867 1.00 96.75 94 PHE A C 1
ATOM 694 O O . PHE A 1 94 ? 10.869 14.197 -11.643 1.00 96.75 94 PHE A O 1
ATOM 701 N N . SER A 1 95 ? 10.432 15.375 -13.503 1.00 96.81 95 SER A N 1
ATOM 702 C CA . SER A 1 95 ? 9.660 16.446 -12.880 1.00 96.81 95 SER A CA 1
AT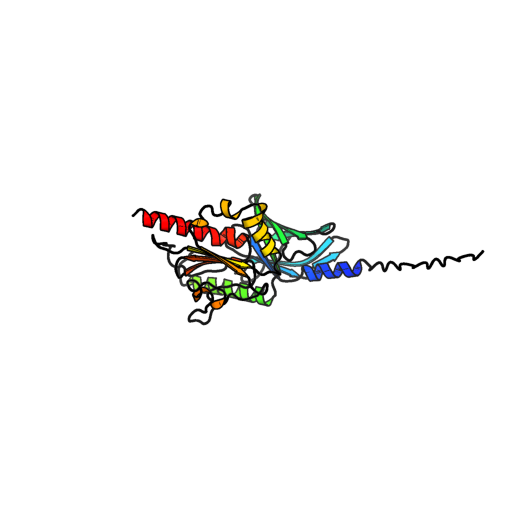OM 703 C C . SER A 1 95 ? 8.188 16.345 -13.285 1.00 96.81 95 SER A C 1
ATOM 705 O O . SER A 1 95 ? 7.832 16.314 -14.462 1.00 96.81 95 SER A O 1
ATOM 707 N N . SER A 1 96 ? 7.301 16.288 -12.294 1.00 94.56 96 SER A N 1
ATOM 708 C CA . SER A 1 96 ? 5.850 16.379 -12.515 1.00 94.56 96 SER A CA 1
ATOM 709 C C . SER A 1 96 ? 5.420 17.792 -12.931 1.00 94.56 96 SER A C 1
ATOM 711 O O . SER A 1 96 ? 6.117 18.753 -12.633 1.00 94.56 96 SER A O 1
ATOM 713 N N . ILE A 1 97 ? 4.205 17.935 -13.475 1.00 91.31 97 ILE A N 1
ATOM 714 C CA . ILE A 1 97 ? 3.607 19.228 -13.882 1.00 91.31 97 ILE A CA 1
ATOM 715 C C . ILE A 1 97 ? 3.556 20.313 -12.791 1.00 91.31 97 ILE A C 1
ATOM 717 O O . ILE A 1 97 ? 3.397 21.491 -13.090 1.00 91.31 97 ILE A O 1
ATOM 721 N N . VAL A 1 98 ? 3.655 19.926 -11.517 1.00 91.31 98 VAL A N 1
ATOM 722 C CA . VAL A 1 98 ? 3.696 20.847 -10.369 1.00 91.31 98 VAL A CA 1
ATOM 723 C C . VAL A 1 98 ? 5.125 21.061 -9.860 1.00 91.31 98 VAL A C 1
ATOM 725 O O . VAL A 1 98 ? 5.317 21.409 -8.698 1.00 91.31 98 VAL A O 1
ATOM 728 N N . ASN A 1 99 ? 6.136 20.801 -10.693 1.00 93.38 99 ASN A N 1
ATOM 729 C CA . ASN A 1 99 ? 7.564 20.929 -10.386 1.00 93.38 99 ASN A CA 1
ATOM 730 C C . ASN A 1 99 ? 8.032 20.102 -9.173 1.00 93.38 99 ASN A C 1
ATOM 732 O O . ASN A 1 99 ? 9.027 20.436 -8.532 1.00 93.38 99 ASN A O 1
ATOM 736 N N . SER A 1 100 ? 7.319 19.023 -8.827 1.00 94.56 100 SER A N 1
ATOM 737 C CA . SER A 1 100 ? 7.845 18.037 -7.872 1.00 94.56 100 SER A CA 1
ATOM 738 C C . SER A 1 100 ? 8.770 17.083 -8.613 1.00 94.56 100 SER A C 1
ATOM 740 O O . SER A 1 100 ? 8.349 16.502 -9.618 1.00 94.56 100 SER A O 1
ATOM 742 N N . ARG A 1 101 ? 9.993 16.924 -8.110 1.00 97.50 101 ARG A N 1
ATOM 743 C CA . ARG A 1 101 ? 11.044 16.088 -8.699 1.00 97.50 101 ARG A CA 1
ATOM 744 C C . ARG A 1 101 ? 11.024 14.712 -8.055 1.00 97.50 101 ARG A C 1
ATOM 746 O O . ARG A 1 101 ? 11.069 14.614 -6.832 1.00 97.50 101 ARG A O 1
ATOM 753 N N . ILE A 1 102 ? 10.959 13.668 -8.864 1.00 97.12 102 ILE A N 1
ATOM 754 C CA . ILE A 1 102 ? 10.977 12.277 -8.419 1.00 97.12 102 ILE A CA 1
ATOM 755 C C . ILE A 1 102 ? 12.279 11.661 -8.889 1.00 97.12 102 ILE A C 1
ATOM 757 O O . ILE A 1 102 ? 12.603 11.755 -10.068 1.00 97.12 102 ILE A O 1
ATOM 761 N N . ARG A 1 103 ? 13.007 11.032 -7.969 1.00 97.06 103 ARG A N 1
ATOM 762 C CA . ARG A 1 103 ? 14.203 10.243 -8.252 1.00 97.06 103 ARG A CA 1
ATOM 763 C C . ARG A 1 103 ? 14.003 8.857 -7.678 1.00 97.06 103 ARG A C 1
ATOM 765 O O . ARG A 1 103 ? 13.771 8.737 -6.480 1.00 97.06 103 ARG A O 1
ATOM 772 N N . VAL A 1 104 ? 14.124 7.831 -8.506 1.00 94.56 104 VAL A N 1
ATOM 773 C CA . VAL A 1 104 ? 14.022 6.436 -8.083 1.00 94.56 104 VAL A CA 1
ATOM 774 C C . VAL A 1 104 ? 15.166 5.606 -8.633 1.00 94.56 104 VAL A C 1
ATOM 776 O O . VAL A 1 104 ? 15.747 5.934 -9.667 1.00 94.56 104 VAL A O 1
ATOM 779 N N . VAL A 1 105 ? 15.475 4.527 -7.926 1.00 88.94 105 VAL A N 1
ATOM 780 C CA . VAL A 1 105 ? 16.498 3.559 -8.305 1.00 88.94 105 VAL A CA 1
ATOM 781 C C . VAL A 1 105 ? 15.856 2.177 -8.394 1.00 88.94 105 VAL A C 1
ATOM 783 O O . VAL A 1 105 ? 15.100 1.774 -7.504 1.00 88.94 105 VAL A O 1
ATOM 786 N N . LEU A 1 106 ? 16.143 1.471 -9.485 1.00 82.81 106 LEU A N 1
ATOM 787 C CA . LEU A 1 106 ? 15.910 0.041 -9.647 1.00 82.81 106 LEU A CA 1
ATOM 788 C C . LEU A 1 106 ? 17.221 -0.684 -9.402 1.00 82.81 106 LEU A C 1
ATOM 790 O O . LEU A 1 106 ? 18.223 -0.317 -10.011 1.00 82.81 106 LEU A O 1
ATOM 794 N N . THR A 1 107 ? 17.207 -1.737 -8.597 1.00 75.62 107 THR A N 1
ATOM 795 C CA . THR A 1 107 ? 18.308 -2.704 -8.582 1.00 75.62 107 THR A CA 1
ATOM 796 C C . THR A 1 107 ? 17.905 -3.914 -9.412 1.00 75.62 107 THR A C 1
ATOM 798 O O . THR A 1 107 ? 16.737 -4.310 -9.414 1.00 75.62 107 THR A O 1
ATOM 801 N N . ALA A 1 108 ? 18.850 -4.513 -10.135 1.00 64.81 108 ALA A N 1
ATOM 802 C CA . ALA A 1 108 ? 18.599 -5.744 -10.877 1.00 64.81 108 ALA A CA 1
ATOM 803 C C . ALA A 1 108 ? 17.932 -6.814 -9.983 1.00 64.81 108 ALA A C 1
ATOM 805 O O . ALA A 1 108 ? 18.425 -7.146 -8.906 1.00 64.81 108 ALA A O 1
ATOM 806 N N . GLY A 1 109 ? 16.793 -7.351 -10.436 1.00 60.31 109 GLY A N 1
ATOM 807 C CA . GLY A 1 109 ? 16.000 -8.344 -9.698 1.00 60.31 109 GLY A CA 1
ATOM 808 C C . GLY A 1 109 ? 14.928 -7.773 -8.759 1.00 60.31 10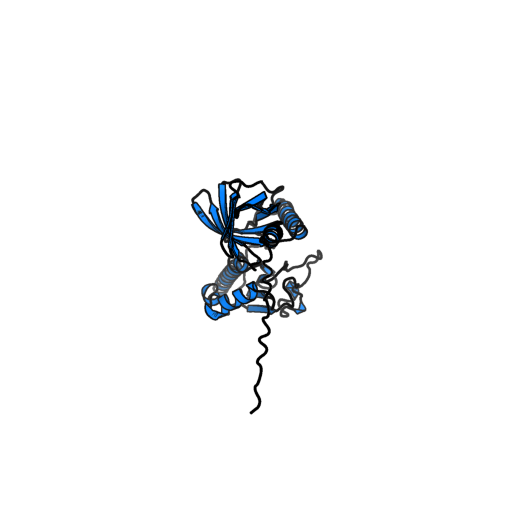9 GLY A C 1
ATOM 809 O O . GLY A 1 109 ? 14.112 -8.546 -8.249 1.00 60.31 109 GLY A O 1
ATOM 810 N N . ASP A 1 110 ? 14.869 -6.453 -8.564 1.00 67.19 110 ASP A N 1
ATOM 811 C CA . ASP A 1 110 ? 13.785 -5.816 -7.815 1.00 67.19 110 ASP A CA 1
ATOM 812 C C . ASP A 1 110 ? 12.484 -5.771 -8.629 1.00 67.19 110 ASP A C 1
ATOM 814 O O . ASP A 1 110 ? 12.468 -5.554 -9.840 1.00 67.19 110 ASP A O 1
ATOM 818 N N . THR A 1 111 ? 11.352 -5.918 -7.938 1.00 66.75 111 THR A N 1
ATOM 819 C CA . THR A 1 111 ? 10.006 -5.768 -8.524 1.00 66.75 111 THR A CA 1
ATOM 820 C C . THR A 1 111 ? 9.391 -4.389 -8.258 1.00 66.75 111 THR A C 1
ATOM 822 O O . THR A 1 111 ? 8.233 -4.144 -8.597 1.00 66.75 111 THR A O 1
ATOM 825 N N . SER A 1 112 ? 10.126 -3.498 -7.592 1.00 75.81 112 SER A N 1
ATOM 826 C CA . SER A 1 112 ? 9.670 -2.158 -7.220 1.00 75.81 112 SER A CA 1
ATOM 827 C C . SER A 1 112 ? 10.821 -1.165 -7.237 1.00 75.81 112 SER A C 1
ATOM 829 O O . SER A 1 112 ? 11.912 -1.491 -6.782 1.00 75.81 112 SER A O 1
ATOM 831 N N . LEU A 1 113 ? 10.542 0.058 -7.672 1.00 82.62 113 LEU A N 1
ATOM 832 C CA . LEU A 1 113 ? 11.475 1.177 -7.607 1.00 82.62 113 LEU A CA 1
ATOM 833 C C . LEU A 1 113 ? 11.311 1.890 -6.264 1.00 82.62 113 LEU A C 1
ATOM 835 O O . LEU A 1 113 ? 10.183 2.142 -5.824 1.00 82.62 113 LEU A O 1
ATOM 839 N N . LEU A 1 114 ? 12.419 2.249 -5.626 1.00 85.56 114 LEU A N 1
ATOM 840 C CA . LEU A 1 114 ? 12.422 3.035 -4.392 1.00 85.56 114 LEU A CA 1
ATOM 841 C C . LEU A 1 114 ? 13.151 4.352 -4.623 1.00 85.56 114 LEU A C 1
ATOM 843 O O . LEU A 1 114 ? 14.109 4.415 -5.392 1.00 85.56 114 LEU A O 1
ATOM 847 N N . GLY A 1 115 ? 12.711 5.409 -3.951 1.00 93.31 115 GLY A N 1
ATOM 848 C CA . GLY A 1 115 ? 13.415 6.678 -4.014 1.00 93.31 115 GLY A CA 1
ATOM 849 C C . GLY A 1 115 ? 12.720 7.803 -3.275 1.00 93.31 115 GLY A C 1
ATOM 850 O O . GLY A 1 115 ? 12.057 7.587 -2.260 1.00 93.31 115 GLY A O 1
ATOM 851 N N . GLU A 1 116 ? 12.868 9.011 -3.803 1.00 96.31 116 GLU A N 1
ATOM 852 C CA . GLU A 1 116 ? 12.445 10.247 -3.162 1.00 96.31 116 GLU A CA 1
ATOM 853 C C . GLU A 1 116 ? 11.620 11.122 -4.109 1.00 96.31 116 GLU A C 1
ATOM 855 O O . GLU A 1 116 ? 11.916 11.260 -5.297 1.00 96.31 116 GLU A O 1
ATOM 860 N N . LEU A 1 117 ? 10.592 11.755 -3.554 1.00 95.94 117 LEU A N 1
ATOM 861 C CA . LEU A 1 117 ? 9.863 12.855 -4.161 1.00 95.94 117 LEU A CA 1
ATOM 862 C C . LEU A 1 117 ? 10.205 14.137 -3.401 1.00 95.94 117 LEU A C 1
ATOM 864 O O . LEU A 1 117 ? 9.980 14.247 -2.194 1.00 95.94 117 LEU A O 1
ATOM 868 N N . ARG A 1 118 ? 10.730 15.125 -4.121 1.00 97.44 118 ARG A N 1
ATOM 869 C CA . ARG A 1 118 ? 11.037 16.461 -3.617 1.00 97.44 118 ARG A CA 1
ATOM 870 C C . ARG A 1 118 ? 10.003 17.454 -4.124 1.00 97.44 118 ARG A C 1
ATOM 872 O O . ARG A 1 118 ? 9.889 17.699 -5.324 1.00 97.44 118 ARG A O 1
ATOM 879 N N . TYR A 1 119 ? 9.266 18.040 -3.194 1.00 93.94 119 TYR A N 1
ATOM 880 C CA . TYR A 1 119 ? 8.291 19.090 -3.460 1.00 93.94 119 TYR A CA 1
ATOM 881 C C . TYR A 1 119 ? 8.969 20.428 -3.804 1.00 93.94 119 TYR A C 1
ATOM 883 O O . TYR A 1 119 ? 10.099 20.670 -3.370 1.00 93.94 119 TYR A O 1
ATOM 891 N N . PRO A 1 120 ? 8.263 21.355 -4.485 1.00 93.25 120 PRO A N 1
ATOM 892 C CA . PRO A 1 120 ? 8.775 22.698 -4.777 1.00 93.25 120 PRO A CA 1
ATOM 893 C C . PRO A 1 120 ? 9.179 23.493 -3.531 1.00 93.25 120 PRO A C 1
ATOM 895 O O . PRO A 1 120 ? 10.097 24.302 -3.577 1.00 93.25 120 PRO A O 1
ATOM 898 N N . ASN A 1 121 ? 8.531 23.231 -2.392 1.00 93.06 121 ASN A N 1
ATOM 899 C CA . ASN A 1 121 ? 8.865 23.847 -1.105 1.00 93.06 121 ASN A CA 1
ATOM 900 C C . ASN A 1 121 ? 10.118 23.245 -0.434 1.00 93.06 121 ASN A C 1
ATOM 902 O O . ASN A 1 121 ? 10.407 23.563 0.716 1.00 93.06 121 ASN A O 1
ATOM 906 N N . GLY A 1 122 ? 10.826 22.336 -1.109 1.00 95.69 122 GLY A N 1
ATOM 907 C CA . GLY A 1 122 ? 12.023 21.673 -0.602 1.00 95.69 122 GLY A CA 1
ATOM 908 C C . GLY A 1 122 ? 11.763 20.456 0.286 1.00 95.69 122 GLY A C 1
ATOM 909 O O . GLY A 1 122 ? 12.722 19.767 0.621 1.00 95.69 122 GLY A O 1
ATOM 910 N N . ARG A 1 123 ? 10.507 20.148 0.640 1.00 94.06 123 ARG A N 1
ATOM 911 C CA . ARG A 1 123 ? 10.171 18.951 1.425 1.00 94.06 123 ARG A CA 1
ATOM 912 C C . ARG A 1 123 ? 10.458 17.689 0.613 1.00 94.06 123 ARG A C 1
ATOM 914 O O . ARG A 1 123 ? 9.925 17.540 -0.484 1.00 94.06 123 ARG A O 1
ATOM 921 N N . THR A 1 124 ? 11.211 16.762 1.192 1.00 94.62 124 THR A N 1
ATOM 922 C CA . THR A 1 124 ? 11.469 15.439 0.612 1.00 94.62 124 THR A CA 1
ATOM 923 C C . THR A 1 124 ? 10.650 14.377 1.333 1.00 94.62 124 THR A C 1
ATOM 925 O O . THR A 1 124 ? 10.537 14.395 2.558 1.00 94.62 124 THR A O 1
ATOM 928 N N . VAL A 1 125 ? 10.063 13.462 0.571 1.00 88.38 125 VAL A N 1
ATOM 929 C CA . VAL A 1 125 ? 9.319 12.306 1.075 1.00 88.38 125 VAL A CA 1
ATOM 930 C C . VAL A 1 125 ? 9.714 11.063 0.292 1.00 88.38 125 VAL A C 1
ATOM 932 O O . VAL A 1 125 ? 9.991 11.136 -0.903 1.00 88.38 125 VAL A O 1
ATOM 935 N N . ASN A 1 126 ? 9.716 9.911 0.953 1.00 87.00 126 ASN A N 1
ATOM 936 C CA . ASN A 1 126 ? 10.019 8.652 0.283 1.00 87.00 126 ASN A CA 1
ATOM 937 C C . ASN A 1 126 ? 8.890 8.277 -0.684 1.00 87.00 126 ASN A C 1
ATOM 939 O O . ASN A 1 126 ? 7.709 8.511 -0.409 1.00 87.00 126 ASN A O 1
ATOM 943 N N . VAL A 1 127 ? 9.251 7.657 -1.802 1.00 91.12 127 VAL A N 1
ATOM 944 C CA . VAL A 1 127 ? 8.316 7.144 -2.801 1.00 91.12 127 VAL A CA 1
ATOM 945 C C . VAL A 1 127 ? 8.660 5.701 -3.153 1.00 91.12 127 VAL A C 1
ATOM 947 O O . VAL A 1 127 ? 9.824 5.297 -3.177 1.00 91.12 127 VAL A O 1
ATOM 950 N N . ARG A 1 128 ? 7.621 4.913 -3.416 1.00 87.38 128 ARG A N 1
ATOM 951 C CA . ARG A 1 128 ? 7.720 3.554 -3.944 1.00 87.38 128 ARG A CA 1
ATOM 952 C C . ARG A 1 128 ? 6.921 3.472 -5.230 1.00 87.38 128 ARG A C 1
ATOM 954 O O . ARG A 1 128 ? 5.771 3.901 -5.250 1.00 87.38 128 ARG A O 1
ATOM 961 N N . MET A 1 129 ? 7.498 2.879 -6.266 1.00 92.50 129 MET A N 1
ATOM 962 C CA . MET A 1 129 ? 6.780 2.569 -7.495 1.00 92.50 129 MET A CA 1
ATOM 963 C C . MET A 1 129 ? 6.685 1.059 -7.669 1.00 92.50 129 MET A C 1
ATOM 965 O O . MET A 1 129 ? 7.692 0.356 -7.615 1.00 92.50 129 MET A O 1
ATOM 969 N N . THR A 1 130 ? 5.473 0.563 -7.880 1.00 86.75 130 THR A N 1
ATOM 970 C CA . THR A 1 130 ? 5.192 -0.863 -8.067 1.00 86.75 130 THR A CA 1
ATOM 971 C C . THR A 1 130 ? 4.614 -1.064 -9.453 1.00 86.75 130 THR A C 1
ATOM 973 O O . THR A 1 130 ? 3.637 -0.400 -9.801 1.00 86.75 130 THR A O 1
ATOM 976 N N . ARG A 1 131 ? 5.211 -1.951 -10.250 1.00 87.31 131 ARG A N 1
ATOM 977 C CA . ARG A 1 131 ? 4.698 -2.254 -11.588 1.00 87.31 131 ARG A CA 1
ATOM 978 C C . ARG A 1 131 ? 3.332 -2.927 -11.469 1.00 87.31 131 ARG A C 1
ATOM 980 O O . ARG A 1 131 ? 3.165 -3.824 -10.645 1.00 87.31 131 ARG A O 1
ATOM 987 N N . ILE A 1 132 ? 2.383 -2.491 -12.286 1.00 84.69 132 ILE A N 1
ATOM 988 C CA . ILE A 1 132 ? 1.041 -3.066 -12.396 1.00 84.69 132 ILE A CA 1
ATOM 989 C C . ILE A 1 132 ? 0.695 -3.284 -13.871 1.00 84.69 132 ILE A C 1
ATOM 991 O O . ILE A 1 132 ? 1.261 -2.655 -14.769 1.00 84.69 132 ILE A O 1
ATOM 995 N N . THR A 1 133 ? -0.231 -4.194 -14.134 1.00 85.56 133 THR A N 1
ATOM 996 C CA . THR A 1 133 ? -0.745 -4.458 -15.482 1.00 85.56 133 THR A CA 1
ATOM 997 C C . THR A 1 133 ? -1.655 -3.323 -15.966 1.00 85.56 133 THR A C 1
ATOM 999 O O . THR A 1 133 ? -2.148 -2.512 -15.180 1.00 85.56 133 THR A O 1
ATOM 1002 N N . ALA A 1 134 ? -1.900 -3.258 -17.278 1.00 90.38 134 ALA A N 1
ATOM 1003 C CA . ALA A 1 134 ? -2.825 -2.280 -17.853 1.00 90.38 134 ALA A CA 1
ATOM 1004 C C . ALA A 1 134 ? -4.264 -2.461 -17.334 1.00 90.38 134 ALA A C 1
ATOM 1006 O O . ALA A 1 134 ? -4.927 -1.472 -17.023 1.00 90.38 134 ALA A O 1
ATOM 1007 N N . ASP A 1 135 ? -4.712 -3.710 -17.170 1.00 82.50 135 ASP A N 1
ATOM 1008 C CA . ASP A 1 135 ? -6.033 -4.025 -16.617 1.00 82.50 135 ASP A CA 1
ATOM 1009 C C . ASP A 1 135 ? -6.144 -3.591 -15.149 1.00 82.50 135 ASP A C 1
ATOM 1011 O O . ASP A 1 135 ? -7.148 -2.998 -14.751 1.00 82.50 135 ASP A O 1
ATOM 1015 N N . GLU A 1 136 ? -5.095 -3.808 -14.346 1.00 76.94 136 GLU A N 1
ATOM 1016 C CA . GLU A 1 136 ? -5.036 -3.319 -12.964 1.00 76.94 136 GLU A CA 1
ATOM 1017 C C . GLU A 1 136 ? -5.039 -1.794 -12.903 1.00 76.94 136 GLU A C 1
ATOM 1019 O O . GLU A 1 136 ? -5.762 -1.220 -12.088 1.00 76.94 136 GLU A O 1
ATOM 1024 N N . ALA A 1 137 ? -4.282 -1.119 -13.771 1.00 85.81 137 ALA A N 1
ATOM 1025 C CA . ALA A 1 137 ? -4.287 0.336 -13.851 1.00 85.81 137 ALA A CA 1
ATOM 1026 C C . ALA A 1 137 ? -5.691 0.863 -14.187 1.00 85.81 137 ALA A C 1
ATOM 1028 O O . ALA A 1 137 ? -6.209 1.725 -13.474 1.00 85.81 137 ALA A O 1
ATOM 1029 N N . ALA A 1 138 ? -6.346 0.293 -15.202 1.00 86.62 138 ALA A N 1
ATOM 1030 C CA . ALA A 1 138 ? -7.703 0.657 -15.597 1.00 86.62 138 ALA A CA 1
ATOM 1031 C C . ALA A 1 138 ? -8.720 0.405 -14.470 1.00 86.62 138 ALA A C 1
ATOM 1033 O O . ALA A 1 138 ? -9.529 1.283 -14.162 1.00 86.62 138 ALA A O 1
ATOM 1034 N N . ALA A 1 139 ? -8.648 -0.753 -13.806 1.00 76.00 139 ALA A N 1
ATOM 1035 C CA . ALA A 1 139 ? -9.501 -1.086 -12.668 1.00 76.00 139 ALA A CA 1
ATOM 1036 C C . ALA A 1 139 ? -9.283 -0.127 -11.486 1.00 76.00 139 ALA A C 1
ATOM 1038 O O . ALA A 1 139 ? -10.252 0.338 -10.885 1.00 76.00 139 ALA A O 1
ATOM 1039 N N . THR A 1 140 ? -8.029 0.223 -11.188 1.00 75.50 140 THR A N 1
ATOM 1040 C CA . THR A 1 140 ? -7.668 1.146 -10.099 1.00 75.50 140 THR A CA 1
ATOM 1041 C C . THR A 1 140 ? -8.193 2.554 -10.386 1.00 75.50 140 THR A C 1
ATOM 1043 O O . THR A 1 140 ? -8.824 3.168 -9.524 1.00 75.50 140 THR A O 1
ATOM 1046 N N . GLN A 1 141 ? -8.023 3.052 -11.615 1.00 86.75 141 GLN A N 1
ATOM 1047 C CA . GLN A 1 141 ? -8.575 4.344 -12.033 1.00 86.75 141 GLN A CA 1
ATOM 1048 C C . GLN A 1 141 ? -10.109 4.349 -12.011 1.00 86.75 141 GLN A C 1
ATOM 1050 O O . GLN A 1 141 ? -10.713 5.311 -11.533 1.00 86.75 141 GLN A O 1
ATOM 1055 N N . ALA A 1 142 ? -10.757 3.284 -12.492 1.00 79.88 142 ALA A N 1
ATOM 1056 C CA . ALA A 1 142 ? -12.212 3.155 -12.468 1.00 79.88 142 ALA A CA 1
ATOM 1057 C C . ALA A 1 142 ? -12.755 3.132 -11.032 1.00 79.88 142 ALA A C 1
ATOM 1059 O O . ALA A 1 142 ? -13.718 3.839 -10.731 1.00 79.88 142 ALA A O 1
ATOM 1060 N N . ALA A 1 143 ? -12.111 2.382 -10.133 1.00 71.31 143 ALA A N 1
ATOM 1061 C CA . ALA A 1 143 ? -12.460 2.342 -8.718 1.00 71.31 143 ALA A CA 1
ATOM 1062 C C . ALA A 1 143 ? -12.309 3.721 -8.061 1.00 71.31 143 ALA A C 1
ATOM 1064 O O . ALA A 1 143 ? -13.241 4.185 -7.408 1.00 71.31 143 ALA A O 1
ATOM 1065 N N . ALA A 1 144 ? -11.190 4.413 -8.290 1.00 72.62 144 ALA A N 1
ATOM 1066 C CA . ALA A 1 144 ? -10.951 5.741 -7.728 1.00 72.62 144 ALA A CA 1
ATOM 1067 C C . ALA A 1 144 ? -11.960 6.788 -8.235 1.00 72.62 144 ALA A C 1
ATOM 1069 O O . ALA A 1 144 ? -12.489 7.574 -7.450 1.00 72.62 144 ALA A O 1
ATOM 1070 N N . ARG A 1 145 ? -12.295 6.775 -9.533 1.00 83.69 145 ARG A N 1
ATOM 1071 C CA . ARG A 1 145 ? -13.329 7.661 -10.103 1.00 83.69 145 ARG A CA 1
ATOM 1072 C C . ARG A 1 145 ? -14.711 7.351 -9.552 1.00 83.69 145 ARG A C 1
ATOM 1074 O O . ARG A 1 145 ? -15.447 8.275 -9.222 1.00 83.69 145 ARG A O 1
ATOM 1081 N N . LYS A 1 146 ? -15.048 6.068 -9.422 1.00 76.12 146 LYS A N 1
ATOM 1082 C CA . LYS A 1 146 ? -16.302 5.643 -8.806 1.00 76.12 146 LYS A CA 1
ATOM 1083 C C . LYS A 1 146 ? -16.392 6.118 -7.357 1.00 76.12 146 LYS A C 1
ATOM 1085 O O . LYS A 1 146 ? -17.410 6.670 -6.977 1.00 76.12 146 LYS A O 1
ATOM 1090 N N . MET A 1 147 ? -15.315 6.008 -6.579 1.00 64.50 147 MET A N 1
ATOM 1091 C CA . MET A 1 147 ? -15.267 6.541 -5.212 1.00 64.50 147 MET A CA 1
ATOM 1092 C C . MET A 1 147 ? -15.467 8.062 -5.166 1.00 64.50 147 MET A C 1
ATOM 1094 O O . MET A 1 147 ? -16.144 8.550 -4.267 1.00 64.50 147 MET A O 1
ATOM 1098 N N . LEU A 1 148 ? -14.924 8.818 -6.128 1.00 72.25 148 LEU A N 1
ATOM 1099 C CA . LEU A 1 148 ? -15.196 10.256 -6.235 1.00 72.25 148 LEU A CA 1
ATOM 1100 C C . LEU A 1 148 ? -16.662 10.552 -6.574 1.00 72.25 148 LEU A C 1
ATOM 1102 O O . LEU A 1 148 ? -17.231 11.489 -6.022 1.00 72.25 148 LEU A O 1
ATOM 1106 N N . GLN A 1 149 ? -17.262 9.776 -7.478 1.00 77.56 149 GLN A N 1
ATOM 1107 C CA . GLN A 1 149 ? -18.664 9.933 -7.876 1.00 77.56 149 GLN A CA 1
ATOM 1108 C C . GLN A 1 149 ? -19.612 9.576 -6.724 1.00 77.56 149 GLN A C 1
ATOM 1110 O O . GLN A 1 149 ? -20.498 10.361 -6.397 1.00 77.56 149 GLN A O 1
ATOM 1115 N N . ASP A 1 150 ? -19.366 8.446 -6.061 1.00 69.44 150 ASP A N 1
ATOM 1116 C CA . ASP A 1 150 ? -20.148 7.955 -4.925 1.00 69.44 150 ASP A CA 1
ATOM 1117 C C . ASP A 1 150 ? -19.965 8.874 -3.692 1.00 69.44 150 ASP A C 1
ATOM 1119 O O . ASP A 1 150 ? -20.915 9.154 -2.962 1.00 69.44 150 ASP A O 1
ATOM 1123 N N . GLY A 1 151 ? -18.757 9.418 -3.487 1.00 50.72 151 GLY A N 1
ATOM 1124 C CA . GLY A 1 151 ? -18.428 10.361 -2.410 1.00 50.72 151 GLY A CA 1
ATOM 1125 C C . GLY A 1 151 ? -18.923 11.797 -2.630 1.00 50.72 151 GLY A C 1
ATOM 1126 O O . GLY A 1 151 ? -19.024 12.562 -1.672 1.00 50.72 151 GLY A O 1
ATOM 1127 N N . ALA A 1 152 ? -19.292 12.174 -3.859 1.00 48.06 152 ALA A N 1
ATOM 1128 C CA . ALA A 1 152 ? -19.913 13.470 -4.146 1.00 48.06 152 ALA A CA 1
ATOM 1129 C C . ALA A 1 152 ? -21.382 13.550 -3.677 1.00 48.06 152 ALA A C 1
ATOM 1131 O O . ALA A 1 152 ? -21.915 14.651 -3.547 1.00 48.06 152 ALA A O 1
ATOM 1132 N N . GLN A 1 153 ? -22.024 12.415 -3.368 1.00 39.50 153 GLN A N 1
ATOM 1133 C CA . GLN A 1 153 ? -23.374 12.365 -2.784 1.00 39.50 153 GLN A CA 1
ATOM 1134 C C . GLN A 1 153 ? -23.399 12.105 -1.268 1.00 39.50 153 GLN A C 1
ATOM 1136 O O . GLN A 1 153 ? -24.468 12.154 -0.663 1.00 39.50 153 GLN A O 1
ATOM 1141 N N . GLY A 1 154 ? -22.250 11.902 -0.616 1.00 33.09 154 GLY A N 1
ATOM 1142 C CA . GLY A 1 154 ? -22.207 11.621 0.817 1.00 33.09 154 GLY A CA 1
ATOM 1143 C C . GLY A 1 154 ? -20.889 12.022 1.467 1.00 33.09 154 GLY A C 1
ATOM 1144 O O . GLY A 1 154 ? -19.930 11.269 1.423 1.00 33.09 154 GLY A O 1
ATOM 1145 N N . VAL A 1 155 ? -20.898 13.191 2.113 1.00 35.38 155 VAL A N 1
ATOM 1146 C CA . VAL A 1 155 ? -20.010 13.621 3.212 1.00 35.38 155 VAL A CA 1
ATOM 1147 C C . VAL A 1 155 ? -18.501 13.414 2.991 1.00 35.38 155 VAL A C 1
ATOM 1149 O O . VAL A 1 155 ? -17.930 12.349 3.203 1.00 35.38 155 VAL A O 1
ATOM 1152 N N . LEU A 1 156 ? -17.836 14.529 2.687 1.00 33.75 156 LEU A N 1
ATOM 1153 C CA . LEU A 1 156 ? -16.387 14.724 2.688 1.00 33.75 156 LEU A CA 1
ATOM 1154 C C . LEU A 1 156 ? -15.702 14.147 3.945 1.00 33.75 156 LEU A C 1
ATOM 1156 O O . LEU A 1 156 ? -15.659 14.782 4.998 1.00 33.75 156 LEU A O 1
ATOM 1160 N N . GLY A 1 157 ? -15.068 12.987 3.793 1.00 36.72 157 GLY A N 1
ATOM 1161 C CA . GLY A 1 157 ? -14.035 12.471 4.685 1.00 36.72 157 GLY A CA 1
ATOM 1162 C C . GLY A 1 157 ? -12.855 11.979 3.850 1.00 36.72 157 GLY A C 1
ATOM 1163 O O . GLY A 1 157 ? -13.021 11.110 3.004 1.00 36.72 157 GLY A O 1
ATOM 1164 N N . LYS A 1 158 ? -11.673 12.574 4.050 1.00 40.94 158 LYS A N 1
ATOM 1165 C CA . LYS A 1 158 ? -10.400 12.264 3.370 1.00 40.94 158 LYS A CA 1
ATOM 1166 C C . LYS A 1 158 ? -10.168 10.744 3.266 1.00 40.94 158 LYS A C 1
ATOM 1168 O O . LYS A 1 158 ? -9.810 10.120 4.259 1.00 40.94 158 LYS A O 1
ATOM 1173 N N . GLY A 1 159 ? -10.358 10.175 2.075 1.00 38.16 159 GLY A N 1
ATOM 1174 C CA . GLY A 1 159 ? -10.293 8.734 1.828 1.00 38.16 159 GLY A CA 1
ATOM 1175 C C . GLY A 1 159 ? -9.132 8.350 0.919 1.00 38.16 159 GLY A C 1
ATOM 1176 O O . GLY A 1 159 ? -9.032 8.816 -0.212 1.00 38.16 159 GLY A O 1
ATOM 1177 N N . SER A 1 160 ? -8.262 7.508 1.460 1.00 37.59 160 SER A N 1
ATOM 1178 C CA . SER A 1 160 ? -7.237 6.711 0.795 1.00 37.59 160 SER A CA 1
ATOM 1179 C C . SER A 1 160 ? -7.821 5.731 -0.225 1.00 37.59 160 SER A C 1
ATOM 1181 O O . SER A 1 160 ? -9.016 5.424 -0.207 1.00 37.59 160 SER A O 1
ATOM 1183 N N . VAL A 1 161 ? -6.952 5.153 -1.055 1.00 34.59 161 VAL A N 1
ATOM 1184 C CA . VAL A 1 161 ? -7.238 3.882 -1.733 1.00 34.59 161 VAL A CA 1
ATOM 1185 C C . VAL A 1 161 ? -7.603 2.854 -0.658 1.00 34.59 161 VAL A C 1
ATOM 1187 O O . VAL A 1 161 ? -6.846 2.608 0.279 1.00 34.59 161 VAL A O 1
ATOM 1190 N N . GLY A 1 162 ? -8.849 2.380 -0.735 1.00 40.19 162 GLY A N 1
ATOM 1191 C CA . GLY A 1 162 ? -9.543 1.671 0.338 1.00 40.19 162 GLY A CA 1
ATOM 1192 C C . GLY A 1 162 ? -10.446 2.565 1.198 1.00 40.19 162 GLY A C 1
ATOM 1193 O O . GLY A 1 162 ? -10.297 2.566 2.418 1.00 40.19 162 GLY A O 1
ATOM 1194 N N . SER A 1 163 ? -11.415 3.290 0.613 1.00 37.75 163 SER A N 1
ATOM 1195 C CA . SER A 1 163 ? -12.513 3.842 1.422 1.00 37.75 163 SER A CA 1
ATOM 1196 C C . SER A 1 163 ? -13.382 2.687 1.916 1.00 37.75 163 SER A C 1
ATOM 1198 O O . SER A 1 163 ? -14.303 2.218 1.240 1.00 37.75 163 SER A O 1
ATOM 1200 N N . PHE A 1 164 ? -13.101 2.211 3.120 1.00 45.38 164 PHE A N 1
ATOM 1201 C CA . PHE A 1 164 ? -14.177 1.664 3.919 1.00 45.38 164 PHE A CA 1
ATOM 1202 C C . PHE A 1 164 ? -15.039 2.833 4.364 1.00 45.38 164 PHE A C 1
ATOM 1204 O O . PHE A 1 164 ? -14.544 3.814 4.915 1.00 45.38 164 PHE A O 1
ATOM 1211 N N . SER A 1 165 ? -16.338 2.720 4.105 1.00 38.88 165 SER A N 1
ATOM 1212 C CA . SER A 1 165 ? -17.355 3.530 4.757 1.00 38.88 165 SER A CA 1
ATOM 1213 C C . SER A 1 165 ? -17.382 3.164 6.243 1.00 38.88 165 SER A C 1
ATOM 1215 O O . SER A 1 165 ? -18.318 2.530 6.720 1.00 38.88 165 SER A O 1
ATOM 1217 N N . ALA A 1 166 ? -16.367 3.572 6.996 1.00 45.44 166 ALA A N 1
ATOM 1218 C CA . ALA A 1 166 ? -16.609 3.968 8.365 1.00 45.44 166 ALA A CA 1
ATOM 1219 C C . ALA A 1 166 ? -17.111 5.413 8.298 1.00 45.44 166 ALA A C 1
ATOM 1221 O O . ALA A 1 166 ? -16.402 6.367 8.594 1.00 45.44 166 ALA A O 1
ATOM 1222 N N . SER A 1 167 ? -18.353 5.587 7.843 1.00 42.97 167 SER A N 1
ATOM 1223 C CA . SER A 1 167 ? -19.076 6.859 7.956 1.00 42.97 167 SER A CA 1
ATOM 1224 C C . SER A 1 167 ? -19.293 7.263 9.424 1.00 42.97 167 SER A C 1
ATOM 1226 O O . SER A 1 167 ? -19.772 8.358 9.703 1.00 42.97 167 SER A O 1
ATOM 1228 N N . GLY A 1 168 ? -18.906 6.403 10.373 1.00 58.72 168 GLY A N 1
ATOM 1229 C CA . GLY A 1 168 ? -18.784 6.708 11.788 1.00 58.72 168 GLY A CA 1
ATOM 1230 C C . GLY A 1 168 ? -17.347 7.033 12.197 1.00 58.72 168 GLY A C 1
ATOM 1231 O O . GLY A 1 168 ? -16.383 6.412 11.757 1.00 58.72 168 GLY A O 1
ATOM 1232 N N . LYS A 1 169 ? -17.213 7.984 13.122 1.00 77.69 169 LYS A N 1
ATOM 1233 C CA . LYS A 1 169 ? -16.000 8.154 13.928 1.00 77.69 169 LYS A CA 1
ATOM 1234 C C . LYS A 1 169 ? -15.652 6.807 14.582 1.00 77.69 169 LYS A C 1
ATOM 1236 O O . LYS A 1 169 ? -16.544 6.179 15.148 1.00 77.69 169 LYS A O 1
ATOM 1241 N N . LEU A 1 170 ? -14.386 6.385 14.525 1.00 81.62 170 LEU A N 1
ATOM 1242 C CA . LEU A 1 170 ? -13.917 5.192 15.238 1.00 81.62 170 LEU A CA 1
ATOM 1243 C C . LEU A 1 170 ? -14.290 5.303 16.718 1.00 81.62 170 LEU A C 1
ATOM 1245 O O . LEU A 1 170 ? -13.886 6.250 17.387 1.00 81.62 170 LEU A O 1
ATOM 1249 N N . GLN A 1 171 ? -15.088 4.349 17.200 1.00 86.88 171 GLN A N 1
ATOM 1250 C CA . GLN A 1 171 ? -15.525 4.246 18.592 1.00 86.88 171 GLN A CA 1
ATOM 1251 C C . GLN A 1 171 ? -15.283 2.821 19.086 1.00 86.88 171 GLN A C 1
ATOM 1253 O O . GLN A 1 171 ? -16.148 1.954 18.972 1.00 86.88 171 GLN A O 1
ATOM 1258 N N . ALA A 1 172 ? -14.089 2.573 19.622 1.00 92.62 172 ALA A N 1
ATOM 1259 C CA . ALA A 1 172 ? -13.799 1.317 20.300 1.00 92.62 172 ALA A CA 1
ATOM 1260 C C . ALA A 1 172 ? -14.371 1.359 21.726 1.00 92.62 172 ALA A C 1
ATOM 1262 O O . ALA A 1 172 ? -14.128 2.299 22.481 1.00 92.62 172 ALA A O 1
ATOM 1263 N N . ARG A 1 173 ? -15.133 0.331 22.095 1.00 95.81 173 ARG A N 1
ATOM 1264 C CA . ARG A 1 173 ? -15.703 0.132 23.433 1.00 95.81 173 ARG A CA 1
ATOM 1265 C C . ARG A 1 173 ? -14.645 -0.440 24.377 1.00 95.81 173 ARG A C 1
ATOM 1267 O O . ARG A 1 173 ? -13.625 -0.967 23.937 1.00 95.81 173 ARG A O 1
ATOM 1274 N N . ALA A 1 174 ? -14.915 -0.422 25.683 1.00 96.81 174 ALA A N 1
ATOM 1275 C CA . ALA A 1 174 ? -14.012 -0.953 26.713 1.00 96.81 174 ALA A CA 1
ATOM 1276 C C . ALA A 1 174 ? -13.598 -2.423 26.480 1.00 96.81 174 ALA A C 1
ATOM 1278 O O . ALA A 1 174 ? -12.475 -2.831 26.806 1.00 96.81 174 ALA A O 1
ATOM 1279 N N . ASN A 1 175 ? -14.504 -3.204 25.891 1.00 96.56 175 ASN A N 1
ATOM 1280 C CA . ASN A 1 175 ? -14.341 -4.612 25.544 1.00 96.56 175 ASN A CA 1
ATOM 1281 C C . ASN A 1 175 ? -14.136 -4.857 24.039 1.00 96.56 175 ASN A C 1
ATOM 1283 O O . ASN A 1 175 ? -14.203 -6.011 23.622 1.00 96.56 175 ASN A O 1
ATOM 1287 N N . SER A 1 176 ? -13.885 -3.815 23.234 1.00 97.00 176 SER A N 1
ATOM 1288 C CA . SER A 1 176 ? -13.659 -4.004 21.802 1.00 97.00 176 SER A CA 1
ATOM 1289 C C . SER A 1 176 ? -12.433 -4.870 21.544 1.00 97.00 176 SER A C 1
ATOM 1291 O O . SER A 1 176 ? -11.357 -4.702 22.146 1.00 97.00 176 SER A O 1
ATOM 1293 N N . ARG A 1 177 ? -12.606 -5.778 20.593 1.00 97.38 177 ARG A N 1
ATOM 1294 C CA . ARG A 1 177 ? -11.550 -6.617 20.057 1.00 97.38 177 ARG A CA 1
ATOM 1295 C C . ARG A 1 177 ? -10.820 -5.850 18.968 1.00 97.38 177 ARG A C 1
ATOM 1297 O O . ARG A 1 177 ? -11.446 -5.299 18.075 1.00 97.38 177 ARG A O 1
ATOM 1304 N N . ILE A 1 178 ? -9.497 -5.828 19.031 1.00 98.00 178 ILE A N 1
ATOM 1305 C CA . ILE A 1 178 ? -8.655 -5.152 18.045 1.00 98.00 178 ILE A CA 1
ATOM 1306 C C . ILE A 1 178 ? -7.702 -6.208 17.504 1.00 98.00 178 ILE A C 1
ATOM 1308 O O . ILE A 1 178 ? -7.043 -6.884 18.292 1.00 98.00 178 ILE A O 1
ATOM 1312 N N . ALA A 1 179 ? -7.646 -6.361 16.186 1.00 98.31 179 ALA A N 1
ATOM 1313 C CA . ALA A 1 179 ? -6.783 -7.319 15.520 1.00 98.31 179 ALA A CA 1
ATOM 1314 C C . ALA A 1 179 ? -5.975 -6.650 14.404 1.00 98.31 179 ALA A C 1
ATOM 1316 O O . ALA A 1 179 ? -6.522 -5.940 13.556 1.00 98.31 179 ALA A O 1
ATOM 1317 N N . LEU A 1 180 ? -4.673 -6.924 14.391 1.00 98.12 180 LEU A N 1
ATOM 1318 C CA . LEU A 1 180 ? -3.786 -6.697 13.260 1.00 98.12 180 LEU A CA 1
ATOM 1319 C C . LEU A 1 180 ? -3.639 -8.013 12.506 1.00 98.12 180 LEU A C 1
ATOM 1321 O O . LEU A 1 180 ? -3.088 -8.978 13.036 1.00 98.12 180 LEU A O 1
ATOM 1325 N N . VAL A 1 181 ? -4.071 -8.037 11.253 1.00 98.25 181 VAL A N 1
ATOM 1326 C CA . VAL A 1 181 ? -3.884 -9.197 10.386 1.00 98.25 181 VAL A CA 1
ATOM 1327 C C . VAL A 1 181 ? -2.808 -8.901 9.356 1.00 98.25 181 VAL A C 1
ATOM 1329 O O . VAL A 1 181 ? -2.844 -7.876 8.676 1.00 98.25 181 VAL A O 1
ATOM 1332 N N . TYR A 1 182 ? -1.854 -9.816 9.239 1.00 98.00 182 TYR A N 1
ATOM 1333 C CA . TYR A 1 182 ? -0.802 -9.816 8.236 1.00 98.00 182 TYR A CA 1
ATOM 1334 C C . TYR A 1 182 ? -0.944 -11.054 7.353 1.00 98.00 182 TYR A C 1
ATOM 1336 O O . TYR A 1 182 ? -0.902 -12.179 7.844 1.00 98.00 182 TYR A O 1
ATOM 1344 N N . ALA A 1 183 ? -1.053 -10.853 6.044 1.00 97.81 183 ALA A N 1
ATOM 1345 C CA . ALA A 1 183 ? -1.009 -11.915 5.054 1.00 97.81 183 ALA A CA 1
ATOM 1346 C C . ALA A 1 183 ? 0.298 -11.856 4.257 1.00 97.81 183 ALA A C 1
ATOM 1348 O O . ALA A 1 183 ? 0.642 -10.836 3.654 1.00 97.81 183 ALA A O 1
ATOM 1349 N N . GLY A 1 184 ? 1.025 -12.972 4.252 1.00 96.19 184 GLY A N 1
ATOM 1350 C CA . GLY A 1 184 ? 2.259 -13.163 3.497 1.00 96.19 184 GLY A CA 1
ATOM 1351 C C . GLY A 1 184 ? 2.241 -14.458 2.692 1.00 96.19 184 GLY A C 1
ATOM 1352 O O . GLY A 1 184 ? 1.410 -15.328 2.927 1.00 96.19 184 GLY A O 1
ATOM 1353 N N . ALA A 1 185 ? 3.194 -14.612 1.776 1.00 92.75 185 ALA A N 1
ATOM 1354 C CA . ALA A 1 185 ? 3.429 -15.862 1.053 1.00 92.75 185 ALA A CA 1
ATOM 1355 C C . ALA A 1 185 ? 4.897 -16.287 1.174 1.00 92.75 185 ALA A C 1
ATOM 1357 O O . ALA A 1 185 ? 5.789 -15.449 1.324 1.00 92.75 185 ALA A O 1
ATOM 1358 N N . ILE A 1 186 ? 5.161 -17.593 1.093 1.00 84.00 186 ILE A N 1
ATOM 1359 C CA . ILE A 1 186 ? 6.519 -18.157 1.225 1.00 84.00 186 ILE A CA 1
ATOM 1360 C C . ILE A 1 186 ? 7.438 -17.643 0.103 1.00 84.00 186 ILE A C 1
ATOM 1362 O O . ILE A 1 186 ? 8.605 -17.305 0.328 1.00 84.00 186 ILE A O 1
ATOM 1366 N N . ASN A 1 187 ? 6.889 -17.518 -1.103 1.00 78.44 187 ASN A N 1
ATOM 1367 C CA . ASN A 1 187 ? 7.591 -17.063 -2.299 1.00 78.44 187 ASN A CA 1
ATOM 1368 C C . ASN A 1 187 ? 7.653 -15.531 -2.451 1.00 78.44 187 ASN A C 1
ATOM 1370 O O . ASN A 1 187 ? 8.079 -15.057 -3.495 1.00 78.44 187 ASN A O 1
ATOM 1374 N N . CYS A 1 188 ? 7.283 -14.752 -1.432 1.00 81.94 188 CYS A N 1
ATOM 1375 C CA . CYS A 1 188 ? 7.274 -13.288 -1.478 1.00 81.94 188 CYS A CA 1
ATOM 1376 C C . CYS A 1 188 ? 8.520 -12.698 -0.774 1.00 81.94 188 CYS A C 1
ATOM 1378 O O . CYS A 1 188 ? 8.593 -12.723 0.460 1.00 81.94 188 CYS A O 1
ATOM 1380 N N . PRO A 1 189 ? 9.508 -12.134 -1.506 1.00 77.44 189 PRO A N 1
ATOM 1381 C CA . PRO A 1 189 ? 10.711 -11.546 -0.904 1.00 77.44 189 PRO A CA 1
ATOM 1382 C C . PRO A 1 189 ? 10.405 -10.400 0.065 1.00 77.44 189 PRO A C 1
ATOM 1384 O O . PRO A 1 189 ? 10.941 -10.376 1.172 1.00 77.44 189 PRO A O 1
ATOM 1387 N N . ALA A 1 190 ? 9.469 -9.516 -0.293 1.00 77.38 190 ALA A N 1
ATOM 1388 C CA . ALA A 1 190 ? 9.028 -8.419 0.571 1.00 77.38 190 ALA A CA 1
ATOM 1389 C C . ALA A 1 190 ? 8.417 -8.919 1.895 1.00 77.38 190 ALA A C 1
ATOM 1391 O O . ALA A 1 190 ? 8.601 -8.305 2.943 1.00 77.38 190 ALA A O 1
ATOM 1392 N N . CYS A 1 191 ? 7.737 -10.067 1.869 1.00 90.12 191 CYS A N 1
ATOM 1393 C CA . CYS A 1 191 ? 7.152 -10.702 3.046 1.00 90.12 191 CYS A CA 1
ATOM 1394 C C . CYS A 1 191 ? 8.236 -11.235 3.991 1.00 90.12 191 CYS A C 1
ATOM 1396 O O . CYS A 1 191 ? 8.127 -11.069 5.206 1.00 90.12 191 CYS A O 1
ATOM 1398 N N . ARG A 1 192 ? 9.306 -11.825 3.439 1.00 86.88 192 ARG A N 1
ATOM 1399 C CA . ARG A 1 192 ? 10.480 -12.247 4.220 1.00 86.88 192 ARG A CA 1
ATOM 1400 C C . ARG A 1 192 ? 11.206 -11.051 4.830 1.00 86.88 192 ARG A C 1
ATOM 1402 O O . ARG A 1 192 ? 11.554 -11.107 6.005 1.00 86.88 192 ARG A O 1
ATOM 1409 N N . GLY A 1 193 ? 11.388 -9.979 4.054 1.00 83.19 193 GLY A N 1
ATOM 1410 C CA . GLY A 1 193 ? 11.973 -8.723 4.531 1.00 83.19 193 GLY A CA 1
ATOM 1411 C C . GLY A 1 193 ? 11.197 -8.154 5.717 1.00 83.19 193 GLY A C 1
ATOM 1412 O O . GLY A 1 193 ? 11.771 -7.962 6.786 1.00 83.19 193 GLY A O 1
ATOM 1413 N N . TYR A 1 194 ? 9.875 -8.020 5.571 1.00 92.12 194 TYR A N 1
ATOM 1414 C CA . TYR A 1 194 ? 8.988 -7.589 6.652 1.00 92.12 194 TYR A CA 1
ATOM 1415 C C . TYR A 1 194 ? 9.152 -8.442 7.917 1.00 92.12 194 TYR A C 1
ATOM 1417 O O . TYR A 1 194 ? 9.389 -7.894 8.989 1.00 92.12 194 TYR A O 1
ATOM 1425 N N . GLN A 1 195 ? 9.081 -9.774 7.813 1.00 93.00 195 GLN A N 1
ATOM 1426 C CA . GLN A 1 195 ? 9.210 -10.651 8.984 1.00 93.00 195 GLN A CA 1
ATOM 1427 C C . GLN A 1 195 ? 10.580 -10.513 9.661 1.00 93.00 195 GLN A C 1
ATOM 1429 O O . GLN A 1 195 ? 10.659 -10.397 10.886 1.00 93.00 195 GLN A O 1
ATOM 1434 N N . ALA A 1 196 ? 11.657 -10.482 8.873 1.00 87.75 196 ALA A N 1
ATOM 1435 C CA . ALA A 1 196 ? 13.015 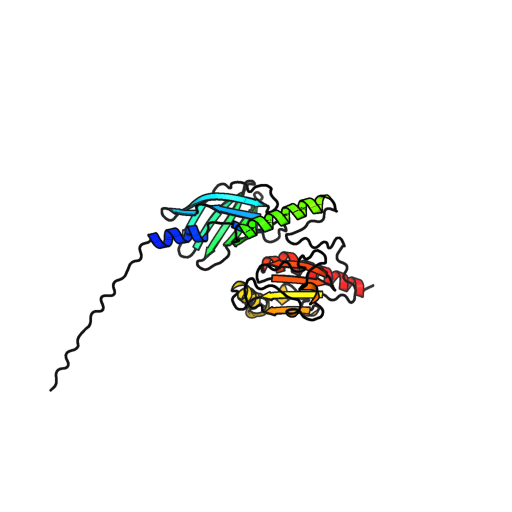-10.346 9.386 1.00 87.75 196 ALA A CA 1
ATOM 1436 C C . ALA A 1 196 ? 13.248 -9.000 10.086 1.00 87.75 196 ALA A C 1
ATOM 1438 O O . ALA A 1 196 ? 13.988 -8.942 11.065 1.00 87.75 196 ALA A O 1
ATOM 1439 N N . GLU A 1 197 ? 12.624 -7.930 9.605 1.00 85.38 197 GLU A N 1
ATOM 1440 C CA . GLU A 1 197 ? 12.784 -6.580 10.136 1.00 85.38 197 GLU A CA 1
ATOM 1441 C C . GLU A 1 197 ? 11.884 -6.319 11.354 1.00 85.38 197 GLU A C 1
ATOM 1443 O O . GLU A 1 197 ? 12.347 -5.849 12.395 1.00 85.38 197 GLU A O 1
ATOM 1448 N N . TYR A 1 198 ? 10.601 -6.668 11.262 1.00 92.06 198 TYR A N 1
ATOM 1449 C CA . TYR A 1 198 ? 9.615 -6.355 12.296 1.00 92.06 198 TYR A CA 1
ATOM 1450 C C . TYR A 1 198 ? 9.654 -7.304 13.490 1.00 92.06 198 TYR A C 1
ATOM 1452 O O . TYR A 1 198 ? 9.451 -6.850 14.616 1.00 92.06 198 TYR A O 1
ATOM 1460 N N . PHE A 1 199 ? 9.950 -8.585 13.265 1.00 90.06 199 PHE A N 1
ATOM 1461 C CA . PHE A 1 199 ? 9.953 -9.612 14.315 1.00 90.06 199 PHE A CA 1
ATOM 1462 C C . PHE A 1 199 ? 11.317 -10.272 14.523 1.00 90.06 199 PHE A C 1
ATOM 1464 O O . PHE A 1 199 ? 11.539 -10.898 15.553 1.00 90.06 199 PHE A O 1
ATOM 1471 N N . GLY A 1 200 ? 12.227 -10.139 13.558 1.00 88.75 200 GLY A N 1
ATOM 1472 C CA . GLY A 1 200 ? 13.582 -10.666 13.652 1.00 88.75 200 GLY A CA 1
ATOM 1473 C C . GLY A 1 200 ? 14.582 -9.637 14.178 1.00 88.75 200 GLY A C 1
ATOM 1474 O O . GLY A 1 200 ? 14.490 -9.146 15.299 1.00 88.75 200 GLY A O 1
ATOM 1475 N N . ARG A 1 201 ? 15.568 -9.318 13.338 1.00 74.00 201 ARG A N 1
ATOM 1476 C CA . ARG A 1 201 ? 16.840 -8.671 13.698 1.00 74.00 201 ARG A CA 1
ATOM 1477 C C . ARG A 1 201 ? 16.684 -7.288 14.323 1.00 74.00 201 ARG A C 1
ATOM 1479 O O . ARG A 1 201 ? 17.515 -6.908 15.136 1.00 74.00 201 ARG A O 1
ATOM 1486 N N . MET A 1 202 ? 15.663 -6.534 13.918 1.00 76.75 202 MET A N 1
ATOM 1487 C CA . MET A 1 202 ? 15.462 -5.155 14.376 1.00 76.75 202 MET A CA 1
ATOM 1488 C C . MET A 1 202 ? 14.308 -5.009 15.369 1.00 76.75 202 MET A C 1
ATOM 1490 O O . MET A 1 202 ? 14.147 -3.931 15.932 1.00 76.75 202 MET A O 1
ATOM 1494 N N . ALA A 1 203 ? 13.498 -6.058 15.563 1.00 87.75 203 ALA A N 1
ATOM 1495 C CA . ALA A 1 203 ? 12.316 -6.050 16.426 1.00 87.75 203 ALA A CA 1
ATOM 1496 C C . ALA A 1 203 ? 11.416 -4.804 16.249 1.00 87.75 203 ALA A C 1
ATOM 1498 O O . ALA A 1 203 ? 10.810 -4.327 17.215 1.00 87.75 203 ALA A O 1
ATOM 1499 N N . LYS A 1 204 ? 11.319 -4.263 15.018 1.00 89.06 204 LYS A N 1
ATOM 1500 C CA . LYS A 1 204 ? 10.651 -2.973 14.770 1.00 89.06 204 LYS A CA 1
ATOM 1501 C C . LYS A 1 204 ? 9.195 -2.958 15.209 1.00 89.06 204 LYS A C 1
ATOM 1503 O O . LYS A 1 204 ? 8.697 -1.887 15.534 1.00 89.06 204 LYS A O 1
ATOM 1508 N N . MET A 1 205 ? 8.516 -4.107 15.259 1.00 93.06 205 MET A N 1
ATOM 1509 C CA . MET A 1 205 ? 7.118 -4.150 15.679 1.00 93.06 205 MET A CA 1
ATOM 1510 C C . MET A 1 205 ? 6.934 -3.628 17.105 1.00 93.06 205 MET A C 1
ATOM 1512 O O . MET A 1 205 ? 6.009 -2.864 17.341 1.00 93.06 205 MET A O 1
ATOM 1516 N N . LYS A 1 206 ? 7.840 -3.953 18.035 1.00 89.75 206 LYS A N 1
ATOM 1517 C CA . LYS A 1 206 ? 7.744 -3.477 19.424 1.00 89.75 206 LYS A CA 1
ATOM 1518 C C . LYS A 1 206 ? 7.928 -1.961 19.529 1.00 89.75 206 LYS A C 1
ATOM 1520 O O . LYS A 1 206 ? 7.353 -1.330 20.404 1.00 89.75 206 LYS A O 1
ATOM 1525 N N . THR A 1 207 ? 8.724 -1.369 18.644 1.00 89.00 207 THR A N 1
ATOM 1526 C CA . THR A 1 207 ? 8.896 0.089 18.580 1.00 89.00 207 THR A CA 1
ATOM 1527 C C . THR A 1 207 ? 7.732 0.761 17.854 1.00 89.00 207 THR A C 1
ATOM 1529 O O . THR A 1 207 ? 7.274 1.819 18.272 1.00 89.00 207 THR A O 1
ATOM 1532 N N . ALA A 1 208 ? 7.244 0.160 16.767 1.00 85.88 208 ALA A N 1
ATOM 1533 C CA . ALA A 1 208 ? 6.163 0.707 15.957 1.00 85.88 208 ALA A CA 1
ATOM 1534 C C . ALA A 1 208 ? 4.802 0.596 16.663 1.00 85.88 208 ALA A C 1
ATOM 1536 O O . ALA A 1 208 ? 3.996 1.520 16.586 1.00 85.88 208 ALA A O 1
ATOM 1537 N N . LEU A 1 209 ? 4.541 -0.502 17.362 1.00 93.56 209 LEU A N 1
ATOM 1538 C CA . LEU A 1 209 ? 3.321 -0.742 18.121 1.00 93.56 209 LEU A CA 1
ATOM 1539 C C . LEU A 1 209 ? 3.688 -1.393 19.468 1.00 93.56 209 LEU A C 1
ATOM 1541 O O . LEU A 1 209 ? 3.627 -2.616 19.594 1.00 93.56 209 LEU A O 1
ATOM 1545 N N . PRO A 1 210 ? 4.106 -0.594 20.467 1.00 93.69 210 PRO A N 1
ATOM 1546 C CA . PRO A 1 210 ? 4.461 -1.097 21.796 1.00 93.69 210 PRO A CA 1
ATOM 1547 C C . PRO A 1 210 ? 3.350 -1.911 22.464 1.00 93.69 210 PRO A C 1
ATOM 1549 O O . PRO A 1 210 ? 3.643 -2.853 23.191 1.00 93.69 210 PRO A O 1
ATOM 1552 N N . GLU A 1 211 ? 2.093 -1.582 22.171 1.00 94.94 211 GLU A N 1
ATOM 1553 C CA . GLU A 1 211 ? 0.881 -2.225 22.684 1.00 94.94 211 GLU A CA 1
ATOM 1554 C C . GLU A 1 211 ? 0.445 -3.452 21.862 1.00 94.94 211 GLU A C 1
ATOM 1556 O O . GLU A 1 211 ? -0.729 -3.831 21.886 1.00 94.94 211 GLU A O 1
ATOM 1561 N N . LEU A 1 212 ? 1.356 -4.060 21.089 1.00 94.94 212 LEU A N 1
ATOM 1562 C CA . LEU A 1 212 ? 1.058 -5.249 20.280 1.00 94.94 212 LEU A CA 1
ATOM 1563 C C . LEU A 1 212 ? 0.470 -6.390 21.129 1.00 94.94 212 LEU A C 1
ATOM 1565 O O . LEU A 1 212 ? -0.378 -7.133 20.651 1.00 94.94 212 LEU A O 1
ATOM 1569 N N . ASP A 1 213 ? 0.897 -6.511 22.384 1.00 95.94 213 ASP A N 1
ATOM 1570 C CA . ASP A 1 213 ? 0.412 -7.501 23.351 1.00 95.94 213 ASP A CA 1
ATOM 1571 C C . ASP A 1 213 ? -1.042 -7.273 23.803 1.00 95.94 213 ASP A C 1
ATOM 1573 O O . ASP A 1 213 ? -1.658 -8.163 24.385 1.00 95.94 213 ASP A O 1
ATOM 1577 N N . GLN A 1 214 ? -1.618 -6.105 23.513 1.00 96.50 214 GLN A N 1
ATOM 1578 C CA . GLN A 1 214 ? -3.001 -5.763 23.853 1.00 96.50 214 GLN A CA 1
ATOM 1579 C C . GLN A 1 214 ? -3.993 -6.034 22.713 1.00 96.50 214 GLN A C 1
ATOM 1581 O O . GLN A 1 214 ? -5.184 -5.714 22.845 1.00 96.50 214 GLN A O 1
ATOM 1586 N N . ILE A 1 215 ? -3.518 -6.550 21.580 1.00 97.44 215 ILE A N 1
ATOM 1587 C CA . ILE A 1 215 ? -4.316 -6.821 20.384 1.00 97.44 215 ILE A CA 1
ATOM 1588 C C . ILE A 1 215 ? -4.060 -8.243 19.885 1.00 97.44 215 ILE A C 1
ATOM 1590 O O . ILE A 1 215 ? -3.064 -8.872 20.234 1.00 97.44 215 ILE A O 1
ATOM 1594 N N . ASP A 1 216 ? -4.930 -8.737 19.012 1.00 97.81 216 ASP A N 1
ATOM 1595 C CA . ASP A 1 216 ? -4.660 -9.988 18.316 1.00 97.81 216 ASP A CA 1
ATOM 1596 C C . ASP A 1 216 ? -3.749 -9.731 17.118 1.00 97.81 216 ASP A C 1
ATOM 1598 O O . ASP A 1 216 ? -4.103 -8.980 16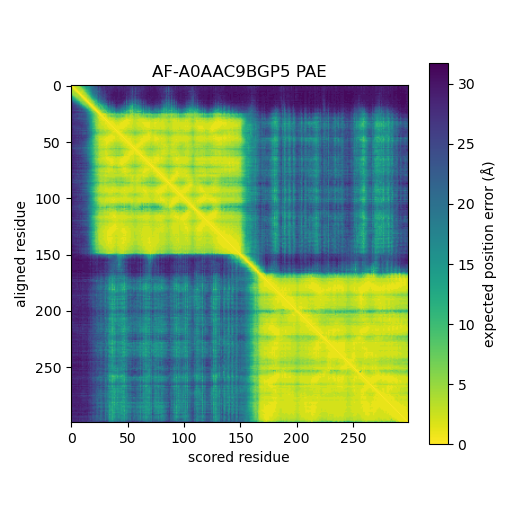.209 1.00 97.81 216 ASP A O 1
ATOM 1602 N N . TYR A 1 217 ? -2.598 -10.395 17.073 1.00 97.56 217 TYR A N 1
ATOM 1603 C CA . TYR A 1 217 ? -1.782 -10.449 15.866 1.00 97.56 217 TYR A CA 1
ATOM 1604 C C . TYR A 1 217 ? -2.034 -11.761 15.122 1.00 97.56 217 TYR A C 1
ATOM 1606 O O . TYR A 1 217 ? -1.661 -12.837 15.588 1.00 97.56 217 TYR A O 1
ATOM 1614 N N . VAL A 1 218 ? -2.674 -11.675 13.957 1.00 97.94 218 VAL A N 1
ATOM 1615 C CA . VAL A 1 218 ? -3.026 -12.836 13.133 1.00 97.94 218 VAL A CA 1
ATOM 1616 C C . VAL A 1 218 ? -2.123 -12.874 11.909 1.00 97.94 218 VAL A C 1
ATOM 1618 O O . VAL A 1 218 ? -2.141 -11.965 11.081 1.00 97.94 218 VAL A O 1
ATOM 1621 N N . GLN A 1 219 ? -1.349 -13.946 11.771 1.00 97.75 219 GLN A N 1
ATOM 1622 C CA . GLN A 1 219 ? -0.467 -14.154 10.628 1.00 97.75 219 GLN A CA 1
ATOM 1623 C C . GLN A 1 219 ? -1.025 -15.232 9.697 1.00 97.75 219 GLN A C 1
ATOM 1625 O O . GLN A 1 219 ? -1.182 -16.385 10.091 1.00 97.75 219 GLN A O 1
ATOM 1630 N N . LEU A 1 220 ? -1.245 -14.867 8.436 1.00 97.62 220 LEU A N 1
ATOM 1631 C CA . LEU A 1 220 ? -1.689 -15.762 7.374 1.00 97.62 220 LEU A CA 1
ATOM 1632 C C . LEU A 1 220 ? -0.520 -16.099 6.448 1.00 97.62 220 LEU A C 1
ATOM 1634 O O . LEU A 1 220 ? 0.224 -15.214 6.011 1.00 97.62 220 LEU A O 1
ATOM 1638 N N . LYS A 1 221 ? -0.373 -17.386 6.127 1.00 96.38 221 LYS A N 1
ATOM 1639 C C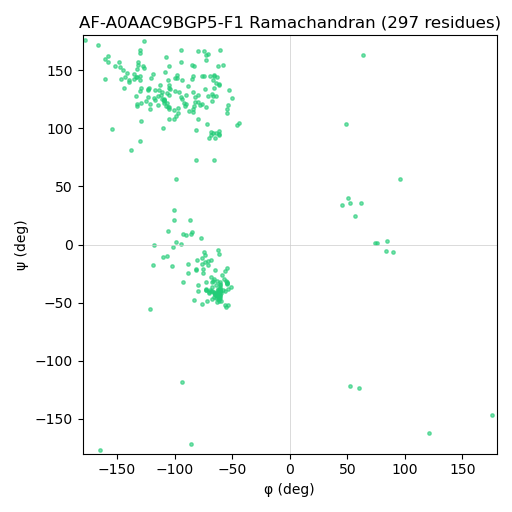A . LYS A 1 221 ? 0.583 -17.889 5.133 1.00 96.38 221 LYS A CA 1
ATOM 1640 C C . LYS A 1 221 ? -0.186 -18.388 3.920 1.00 96.38 221 LYS A C 1
ATOM 1642 O O . LYS A 1 221 ? -0.715 -19.494 3.927 1.00 96.38 221 LYS A O 1
ATOM 1647 N N . LEU A 1 222 ? -0.240 -17.563 2.887 1.00 94.69 222 LEU A N 1
ATOM 1648 C CA . LEU A 1 222 ? -0.920 -17.875 1.642 1.00 94.69 222 LEU A CA 1
ATOM 1649 C C . LEU A 1 222 ? -0.007 -18.673 0.699 1.00 94.69 222 LEU A C 1
ATOM 1651 O O . LEU A 1 222 ? 1.223 -18.575 0.757 1.00 94.69 222 LEU A O 1
ATOM 1655 N N . GLY A 1 223 ? -0.622 -19.447 -0.200 1.00 86.75 223 GLY A N 1
ATOM 1656 C CA . GLY A 1 223 ? 0.087 -20.311 -1.152 1.00 86.75 223 GLY A CA 1
ATOM 1657 C C . GLY A 1 223 ? 0.825 -19.572 -2.276 1.00 86.75 223 GLY A C 1
ATOM 1658 O O . GLY A 1 223 ? 1.663 -20.168 -2.946 1.00 86.75 223 GLY A O 1
ATOM 1659 N N . GLY A 1 224 ? 0.555 -18.282 -2.488 1.00 82.50 224 GLY A N 1
ATOM 1660 C CA . GLY A 1 224 ? 1.192 -17.499 -3.546 1.00 82.50 224 GLY A CA 1
ATOM 1661 C C . GLY A 1 224 ? 0.982 -15.998 -3.392 1.00 82.50 224 GLY A C 1
ATOM 1662 O O . GLY A 1 224 ? 0.203 -15.554 -2.552 1.00 82.50 224 GLY A O 1
ATOM 1663 N N . PHE A 1 225 ? 1.682 -15.216 -4.218 1.00 76.75 225 PHE A N 1
ATOM 1664 C CA . PHE A 1 225 ? 1.678 -13.755 -4.131 1.00 76.75 225 PHE A CA 1
ATOM 1665 C C . PHE A 1 225 ? 0.280 -13.147 -4.331 1.00 76.75 225 PHE A C 1
ATOM 1667 O O . PHE A 1 225 ? -0.138 -12.295 -3.556 1.00 76.75 225 PHE A O 1
ATOM 1674 N N . THR A 1 226 ? -0.461 -13.627 -5.329 1.00 81.88 226 THR A N 1
ATOM 1675 C CA . THR A 1 226 ? -1.821 -13.171 -5.669 1.00 81.88 226 THR A CA 1
ATOM 1676 C C . THR A 1 226 ? -2.916 -14.003 -4.999 1.00 81.88 226 THR A C 1
ATOM 1678 O O . THR A 1 226 ? -4.096 -13.884 -5.340 1.00 81.88 226 THR A O 1
ATOM 1681 N N . ALA A 1 227 ? -2.542 -14.888 -4.068 1.00 86.06 227 ALA A N 1
ATOM 1682 C CA . ALA A 1 227 ? -3.504 -15.736 -3.390 1.00 86.06 227 ALA A CA 1
ATOM 1683 C C . ALA A 1 227 ? -4.501 -14.876 -2.608 1.00 86.06 227 ALA A C 1
ATOM 1685 O O . ALA A 1 227 ? -4.166 -13.880 -1.967 1.00 86.06 227 ALA A O 1
ATOM 1686 N N . ARG A 1 228 ? -5.763 -15.272 -2.697 1.00 91.44 228 ARG A N 1
ATOM 1687 C CA . ARG A 1 228 ? -6.886 -14.568 -2.085 1.00 91.44 228 ARG A CA 1
ATOM 1688 C C . ARG A 1 228 ? -7.020 -15.024 -0.637 1.00 91.44 228 ARG A C 1
ATOM 1690 O O . ARG A 1 228 ? -6.823 -16.205 -0.370 1.00 91.44 228 ARG A O 1
ATOM 1697 N N . ILE A 1 229 ? -7.370 -14.107 0.261 1.00 96.38 229 ILE A N 1
ATOM 1698 C CA . ILE A 1 229 ? -7.738 -14.466 1.636 1.00 96.38 229 ILE A CA 1
ATOM 1699 C C . ILE A 1 229 ? -9.183 -14.954 1.613 1.00 96.38 229 ILE A C 1
ATOM 1701 O O . ILE A 1 229 ? -10.068 -14.228 1.159 1.00 96.38 229 ILE A O 1
ATOM 1705 N N . ARG A 1 230 ? -9.410 -16.181 2.070 1.00 96.31 230 ARG A N 1
ATOM 1706 C CA . ARG A 1 230 ? -10.729 -16.812 2.158 1.00 96.31 230 ARG A CA 1
ATOM 1707 C C . ARG A 1 230 ? -11.174 -16.902 3.620 1.00 96.31 230 ARG A C 1
ATOM 1709 O O . ARG A 1 230 ? -10.326 -16.801 4.511 1.00 96.31 230 ARG A O 1
ATOM 1716 N N . PRO A 1 231 ? -12.475 -17.096 3.900 1.00 97.44 231 PRO A N 1
ATOM 1717 C CA . PRO A 1 231 ? -12.964 -17.233 5.271 1.00 97.44 231 PRO A CA 1
ATOM 1718 C C . PRO A 1 231 ? -12.234 -18.322 6.066 1.00 97.44 231 PRO A C 1
ATOM 1720 O O . PRO A 1 231 ? -11.918 -18.111 7.232 1.00 97.44 231 PRO A O 1
ATOM 1723 N N . GLU A 1 232 ? -11.906 -19.449 5.426 1.00 97.69 232 GLU A N 1
ATOM 1724 C CA . GLU A 1 232 ? -11.187 -20.572 6.038 1.00 97.69 232 GLU A CA 1
ATOM 1725 C C . GLU A 1 232 ? -9.706 -20.294 6.332 1.00 97.69 232 GLU A C 1
ATOM 1727 O O . GLU A 1 232 ? -9.093 -21.012 7.120 1.00 97.69 232 GLU A O 1
ATOM 1732 N N . ASP A 1 233 ? -9.123 -19.260 5.719 1.00 97.06 233 ASP A N 1
ATOM 1733 C CA . ASP A 1 233 ? -7.745 -18.858 5.996 1.00 97.06 233 ASP A CA 1
ATOM 1734 C C . ASP A 1 233 ? -7.664 -18.019 7.290 1.00 97.06 233 ASP A C 1
ATOM 1736 O O . ASP A 1 233 ? -6.574 -17.799 7.811 1.00 97.06 233 ASP A O 1
ATOM 1740 N N . LEU A 1 234 ? -8.798 -17.539 7.818 1.00 97.88 234 LEU A N 1
ATOM 1741 C CA . LEU A 1 234 ? -8.894 -16.651 8.980 1.00 97.88 234 LEU A CA 1
ATOM 1742 C C . LEU A 1 234 ? -9.380 -17.400 10.235 1.00 97.88 234 LEU A C 1
ATOM 1744 O O . LEU A 1 234 ? -10.113 -18.385 10.136 1.00 97.88 234 LEU A O 1
ATOM 1748 N N . PRO A 1 235 ? -9.031 -16.929 11.450 1.00 97.38 235 PRO A N 1
ATOM 1749 C CA . PRO A 1 235 ? -9.617 -17.477 12.669 1.00 97.38 235 PRO A CA 1
ATOM 1750 C C . PRO A 1 235 ? -11.140 -17.245 12.680 1.00 97.38 235 PRO A C 1
ATOM 1752 O O . PRO A 1 235 ? -11.594 -16.245 12.116 1.00 97.38 235 PRO A O 1
ATOM 1755 N N . PRO A 1 236 ? -11.940 -18.082 13.376 1.00 97.12 236 PRO A N 1
ATOM 1756 C CA . PRO A 1 236 ? -13.408 -18.040 13.306 1.00 97.12 236 PRO A CA 1
ATOM 1757 C C . PRO A 1 236 ? -14.017 -16.652 13.528 1.00 97.12 236 PRO A C 1
ATOM 1759 O O . PRO A 1 236 ? -14.969 -16.252 12.871 1.00 97.12 236 PRO A O 1
ATOM 1762 N N . THR A 1 237 ? -13.415 -15.876 14.418 1.00 96.19 237 THR A N 1
ATOM 1763 C CA . THR A 1 237 ? -13.865 -14.533 14.793 1.00 96.19 237 THR A CA 1
ATOM 1764 C C . THR A 1 237 ? -13.559 -13.445 13.766 1.00 96.19 237 THR A C 1
ATOM 1766 O O . THR A 1 237 ? -14.043 -12.326 13.897 1.00 96.19 237 THR A O 1
ATOM 1769 N N . LEU A 1 238 ? -12.732 -13.751 12.769 1.00 97.69 238 LEU A N 1
ATOM 1770 C CA . LEU A 1 238 ? -12.427 -12.886 11.631 1.00 97.69 238 LEU A CA 1
ATOM 1771 C C . LEU A 1 238 ? -12.853 -13.517 10.302 1.00 97.69 238 LEU A C 1
ATOM 1773 O O . LEU A 1 238 ? -12.674 -12.882 9.270 1.00 97.69 238 LEU A O 1
ATOM 1777 N N . ALA A 1 239 ? -13.425 -14.727 10.299 1.00 97.31 239 ALA A N 1
ATOM 1778 C CA . ALA A 1 239 ? -13.807 -15.441 9.079 1.00 97.31 239 ALA A CA 1
ATOM 1779 C C . ALA A 1 239 ? -14.734 -14.609 8.176 1.00 97.31 239 ALA A C 1
ATOM 1781 O O . ALA A 1 239 ? -14.611 -14.655 6.952 1.00 97.31 239 ALA A O 1
ATOM 1782 N N . TRP A 1 240 ? -15.589 -13.771 8.775 1.00 95.69 240 TRP A N 1
ATOM 1783 C CA . TRP A 1 240 ? -16.444 -12.819 8.063 1.00 95.69 240 TRP A CA 1
ATOM 1784 C C . TRP A 1 240 ? -15.654 -11.893 7.126 1.00 95.69 240 TRP A C 1
ATOM 1786 O O . TRP A 1 240 ? -16.137 -11.577 6.045 1.00 95.69 240 TRP A O 1
ATOM 1796 N N . ALA A 1 241 ? -14.425 -11.500 7.478 1.00 95.19 241 ALA A N 1
ATOM 1797 C CA . ALA A 1 241 ? -13.617 -10.595 6.666 1.00 95.19 241 ALA A CA 1
ATOM 1798 C C . ALA A 1 241 ? -13.157 -11.245 5.350 1.00 95.19 241 ALA A C 1
ATOM 1800 O O . ALA A 1 241 ? -12.993 -10.554 4.349 1.00 95.19 241 ALA A O 1
ATOM 1801 N N . GLY A 1 242 ? -12.997 -12.569 5.316 1.00 94.44 242 GLY A N 1
ATOM 1802 C CA . GLY A 1 242 ? -12.671 -13.302 4.088 1.00 94.44 242 GLY A CA 1
ATOM 1803 C C . GLY A 1 242 ? -13.851 -13.450 3.120 1.00 94.44 242 GLY A C 1
ATOM 1804 O O . GLY A 1 242 ? -13.667 -13.973 2.023 1.00 94.44 242 GLY A O 1
ATOM 1805 N N . GLY A 1 243 ? -15.057 -13.039 3.522 1.00 92.88 243 GLY A N 1
ATOM 1806 C CA . GLY A 1 243 ? -16.285 -13.206 2.751 1.00 92.88 243 GLY A CA 1
ATOM 1807 C C . GLY A 1 243 ? -16.570 -12.099 1.730 1.00 92.88 243 GLY A C 1
ATOM 1808 O O . GLY A 1 243 ? -15.767 -11.196 1.462 1.00 92.88 243 GLY A O 1
ATOM 1809 N N . GLU A 1 244 ? -17.775 -12.172 1.169 1.00 89.81 244 GLU A N 1
ATOM 1810 C CA . GLU A 1 244 ? -18.342 -11.179 0.258 1.00 89.81 244 GLU A CA 1
ATOM 1811 C C . GLU A 1 244 ? -19.458 -10.391 0.955 1.00 89.81 244 GLU A C 1
ATOM 1813 O O . GLU A 1 244 ? -20.152 -10.881 1.845 1.00 89.81 244 GLU A O 1
ATOM 1818 N N . ARG A 1 245 ? -19.605 -9.130 0.563 1.00 82.44 245 ARG A N 1
ATOM 1819 C CA . ARG A 1 245 ? -20.693 -8.240 0.956 1.00 82.44 245 ARG A CA 1
ATOM 1820 C C . ARG A 1 245 ? -21.981 -8.627 0.215 1.00 82.44 245 ARG A C 1
ATOM 1822 O O . ARG A 1 245 ? -21.914 -9.318 -0.802 1.00 82.44 245 ARG A O 1
ATOM 1829 N N . PRO A 1 246 ? -23.152 -8.115 0.644 1.00 84.94 246 PRO A N 1
ATOM 1830 C CA . PRO A 1 246 ? -24.422 -8.366 -0.045 1.00 84.94 246 PRO A CA 1
ATOM 1831 C C . PRO A 1 246 ? -24.445 -7.966 -1.530 1.00 84.94 246 PRO A C 1
ATOM 1833 O O . PRO A 1 246 ? -25.252 -8.491 -2.288 1.00 84.94 246 PRO A O 1
ATOM 1836 N N . ASP A 1 247 ? -23.567 -7.055 -1.960 1.00 82.12 247 ASP A N 1
ATOM 1837 C CA . ASP A 1 247 ? -23.414 -6.635 -3.359 1.00 82.12 247 ASP A CA 1
ATOM 1838 C C . ASP A 1 247 ? -22.471 -7.544 -4.180 1.00 82.12 247 ASP A C 1
ATOM 1840 O O . ASP A 1 247 ? -22.094 -7.191 -5.299 1.00 82.12 247 ASP A O 1
ATOM 1844 N N . GLY A 1 248 ? -22.051 -8.684 -3.620 1.00 84.06 248 GLY A N 1
ATOM 1845 C CA . GLY A 1 248 ? -21.112 -9.630 -4.227 1.00 84.06 248 GLY A CA 1
A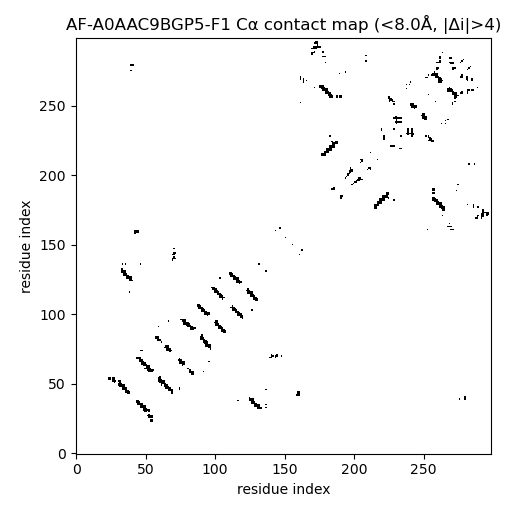TOM 1846 C C . GLY A 1 248 ? -19.659 -9.147 -4.239 1.00 84.06 248 GLY A C 1
ATOM 1847 O O . GLY A 1 248 ? -18.778 -9.830 -4.761 1.00 84.06 248 GLY A O 1
ATOM 1848 N N . ARG A 1 249 ? -19.359 -7.963 -3.686 1.00 78.88 249 ARG A N 1
ATOM 1849 C CA . ARG A 1 249 ? -17.977 -7.481 -3.596 1.00 78.88 249 ARG A CA 1
ATOM 1850 C C . ARG A 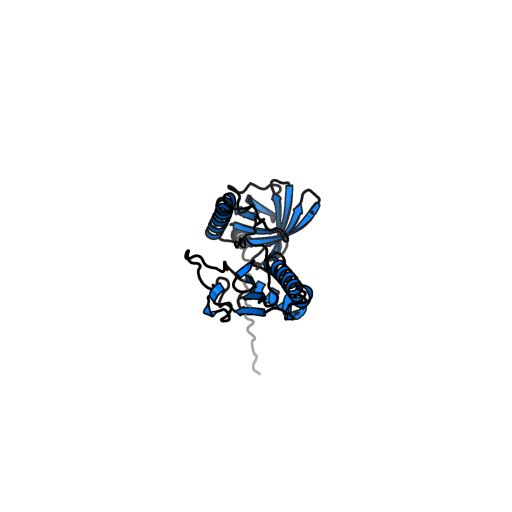1 249 ? -17.292 -8.052 -2.376 1.00 78.88 249 ARG A C 1
ATOM 1852 O O . ARG A 1 249 ? -17.864 -8.157 -1.299 1.00 78.88 249 ARG A O 1
ATOM 1859 N N . ARG A 1 250 ? -16.006 -8.332 -2.512 1.00 82.50 250 ARG A N 1
ATOM 1860 C CA . ARG A 1 250 ? -15.185 -8.824 -1.406 1.00 82.50 250 ARG A CA 1
ATOM 1861 C C . ARG A 1 250 ? -15.038 -7.779 -0.313 1.00 82.50 250 ARG A C 1
ATOM 1863 O O . ARG A 1 250 ? -14.930 -6.584 -0.593 1.00 82.50 250 ARG A O 1
ATOM 1870 N N . ILE A 1 251 ? -14.992 -8.247 0.931 1.00 86.81 251 ILE A N 1
ATOM 1871 C CA . ILE A 1 251 ? -14.720 -7.383 2.080 1.00 86.81 251 ILE A CA 1
ATOM 1872 C C . ILE A 1 251 ? -13.245 -6.966 2.083 1.00 86.81 251 ILE A C 1
ATOM 1874 O O . ILE A 1 251 ? -12.955 -5.772 2.183 1.00 86.81 251 ILE A O 1
ATOM 1878 N N . LEU A 1 252 ? -12.332 -7.929 1.917 1.00 92.31 252 LEU A N 1
ATOM 1879 C CA . LEU A 1 252 ? -10.898 -7.672 1.791 1.00 92.31 252 LEU A CA 1
ATOM 1880 C C . LEU A 1 252 ? -10.495 -7.470 0.326 1.00 92.31 252 LEU A C 1
ATOM 1882 O O . LEU A 1 252 ? -10.770 -8.299 -0.544 1.00 92.31 252 LEU A O 1
ATOM 1886 N N . LEU A 1 253 ? -9.792 -6.369 0.065 1.00 86.81 253 LEU A N 1
ATOM 1887 C CA . LEU A 1 253 ? -9.292 -5.984 -1.258 1.00 86.81 253 LEU A CA 1
ATOM 1888 C C . LEU A 1 253 ? -7.813 -6.368 -1.395 1.00 86.81 253 LEU A C 1
ATOM 1890 O O . LEU A 1 253 ? -6.927 -5.535 -1.613 1.00 86.81 253 LEU A O 1
ATOM 1894 N N . ASN A 1 254 ? -7.528 -7.654 -1.189 1.00 88.31 254 ASN A N 1
ATOM 1895 C CA . ASN A 1 254 ? -6.172 -8.171 -1.286 1.00 88.31 254 ASN A CA 1
ATOM 1896 C C . ASN A 1 254 ? -5.858 -8.571 -2.744 1.00 88.31 254 ASN A C 1
ATOM 1898 O O . ASN A 1 254 ? -6.467 -9.480 -3.304 1.00 88.31 254 ASN A O 1
ATOM 1902 N N . HIS A 1 255 ? -4.906 -7.869 -3.358 1.00 78.94 255 HIS A N 1
ATOM 1903 C CA . HIS A 1 255 ? -4.428 -8.115 -4.727 1.00 78.94 255 HIS A CA 1
ATOM 1904 C C . HIS A 1 255 ? -3.000 -8.684 -4.771 1.00 78.94 255 HIS A C 1
ATOM 1906 O O . HIS A 1 255 ? -2.545 -9.164 -5.803 1.00 78.94 255 HIS A O 1
ATOM 1912 N N . GLY A 1 256 ? -2.305 -8.668 -3.636 1.00 83.75 256 GLY A N 1
ATOM 1913 C CA . GLY A 1 256 ? -0.936 -9.130 -3.483 1.00 83.75 256 GLY A CA 1
ATOM 1914 C C . GLY A 1 256 ? -0.588 -9.313 -2.009 1.00 83.75 256 GLY A C 1
ATOM 1915 O O . GLY A 1 256 ? -1.432 -9.112 -1.132 1.00 83.75 256 GLY A O 1
ATOM 1916 N N . VAL A 1 257 ? 0.666 -9.668 -1.737 1.00 88.56 257 VAL A N 1
ATOM 1917 C CA . VAL A 1 257 ? 1.249 -9.704 -0.388 1.00 88.56 257 VAL A CA 1
ATOM 1918 C C . VAL A 1 257 ? 2.621 -9.008 -0.386 1.00 88.56 257 VAL A C 1
ATOM 1920 O O . VAL A 1 257 ? 3.305 -9.024 -1.404 1.00 88.56 257 VAL A O 1
ATOM 1923 N N . PRO A 1 258 ? 3.081 -8.411 0.729 1.00 93.69 258 PRO A N 1
ATOM 1924 C CA . PRO A 1 258 ? 2.459 -8.417 2.046 1.00 93.69 258 PRO A CA 1
ATOM 1925 C C . PRO A 1 258 ? 1.222 -7.517 2.092 1.00 93.69 258 PRO A C 1
ATOM 1927 O O . PRO A 1 258 ? 1.254 -6.379 1.623 1.00 93.69 258 PRO A O 1
ATOM 1930 N N . PHE A 1 259 ? 0.150 -8.045 2.671 1.00 95.69 259 PHE A N 1
ATOM 1931 C CA . PHE A 1 259 ? -1.115 -7.346 2.860 1.00 95.69 259 PHE A CA 1
ATOM 1932 C C . PHE A 1 259 ? -1.442 -7.274 4.345 1.00 95.69 259 PHE A C 1
ATOM 1934 O O . PHE A 1 259 ? -1.164 -8.209 5.099 1.00 95.69 259 PHE A O 1
ATOM 1941 N N . PHE A 1 260 ? -2.018 -6.156 4.759 1.00 97.00 260 PHE A N 1
ATOM 1942 C CA . PHE A 1 260 ? -2.302 -5.850 6.150 1.00 97.00 260 PHE A CA 1
ATOM 1943 C C . PHE A 1 260 ? -3.725 -5.343 6.283 1.00 97.00 260 PHE A C 1
ATOM 1945 O O . PHE A 1 260 ? -4.182 -4.584 5.429 1.00 97.00 260 PHE A O 1
ATOM 1952 N N . PHE A 1 261 ? -4.397 -5.683 7.379 1.00 97.44 261 PHE A N 1
ATOM 1953 C CA . PHE A 1 261 ? -5.623 -4.997 7.763 1.00 97.44 261 PHE A CA 1
ATOM 1954 C C . PHE A 1 261 ? -5.805 -4.912 9.278 1.00 97.44 261 PHE A C 1
ATOM 1956 O O . PHE A 1 261 ? -5.304 -5.746 10.032 1.00 97.44 261 PHE A O 1
ATOM 1963 N N . ALA A 1 262 ? -6.523 -3.877 9.707 1.00 96.94 262 ALA A N 1
ATOM 1964 C CA . ALA A 1 262 ? -6.959 -3.654 11.074 1.00 96.94 262 ALA A CA 1
ATOM 1965 C C . ALA A 1 262 ? -8.452 -3.967 11.169 1.00 96.94 262 ALA A C 1
ATOM 1967 O O . ALA A 1 262 ? -9.269 -3.301 10.522 1.00 96.94 262 ALA A O 1
ATOM 1968 N N . ALA A 1 263 ? -8.793 -4.959 11.987 1.00 96.62 263 ALA A N 1
ATOM 1969 C CA . ALA A 1 263 ? -10.168 -5.260 12.353 1.00 96.62 263 ALA A CA 1
ATOM 1970 C C . ALA A 1 263 ? -10.429 -4.777 13.782 1.00 96.62 263 ALA A C 1
ATOM 1972 O O . ALA A 1 263 ? -9.657 -5.084 14.692 1.00 96.62 263 ALA A O 1
ATOM 1973 N N . ILE A 1 264 ? -11.500 -4.012 13.972 1.00 96.44 264 ILE A N 1
ATOM 1974 C CA . ILE A 1 264 ? -11.997 -3.635 15.294 1.00 96.44 264 ILE A CA 1
ATOM 1975 C C . ILE A 1 264 ? -13.430 -4.132 15.387 1.00 96.44 264 ILE A C 1
ATOM 1977 O O . ILE A 1 264 ? -14.287 -3.717 14.605 1.00 96.44 264 ILE A O 1
ATOM 1981 N N . ASP A 1 265 ? -13.647 -5.058 16.314 1.00 94.12 265 ASP A N 1
ATOM 1982 C CA . ASP A 1 265 ? -14.846 -5.882 16.406 1.00 94.12 265 ASP A CA 1
ATOM 1983 C C . ASP A 1 265 ? -15.137 -6.568 15.054 1.00 94.12 265 ASP A C 1
ATOM 1985 O O . ASP A 1 265 ? -14.283 -7.283 14.526 1.00 94.12 265 ASP A O 1
ATOM 1989 N N . GLU A 1 266 ? -16.312 -6.341 14.471 1.00 91.94 266 GLU A N 1
ATOM 1990 C CA . GLU A 1 266 ? -16.742 -6.932 13.195 1.00 91.94 266 GLU A CA 1
ATOM 1991 C C . GLU A 1 266 ? -16.595 -5.955 12.015 1.00 91.94 266 GLU A C 1
ATOM 1993 O O . GLU A 1 266 ? -17.374 -5.975 11.061 1.00 91.94 266 GLU A O 1
ATOM 1998 N N . GLN A 1 267 ? -15.619 -5.041 12.085 1.00 92.69 267 GLN A N 1
ATOM 1999 C CA . GLN A 1 267 ? -15.404 -4.021 11.057 1.00 92.69 267 GLN A CA 1
ATOM 2000 C C . GLN A 1 267 ? -13.933 -3.860 10.679 1.00 92.69 267 GLN A C 1
ATOM 2002 O O . GLN A 1 267 ? -13.041 -3.900 11.525 1.00 92.69 267 GLN A O 1
ATOM 2007 N N . ILE A 1 268 ? -13.685 -3.633 9.386 1.00 92.62 268 ILE A N 1
ATOM 2008 C CA . ILE A 1 268 ? -12.359 -3.296 8.861 1.00 92.62 268 ILE A CA 1
ATOM 2009 C C . ILE A 1 268 ? -12.200 -1.778 8.861 1.00 92.62 268 ILE A C 1
ATOM 2011 O O . ILE A 1 268 ? -12.940 -1.074 8.175 1.00 92.62 268 ILE A O 1
ATOM 2015 N N . TRP A 1 269 ? -11.209 -1.287 9.601 1.00 89.75 269 TRP A N 1
ATOM 2016 C CA . TRP A 1 269 ? -10.923 0.148 9.733 1.00 89.75 269 TRP A CA 1
ATOM 2017 C C . TRP A 1 269 ? -9.740 0.610 8.888 1.00 89.75 269 TRP A C 1
ATOM 2019 O O . TRP A 1 269 ? -9.603 1.795 8.598 1.00 89.75 269 TRP A O 1
ATOM 2029 N N . GLY A 1 270 ? -8.897 -0.321 8.451 1.00 87.00 270 GLY A N 1
ATOM 2030 C CA . GLY A 1 270 ? -7.824 -0.044 7.508 1.00 87.00 270 GLY A CA 1
ATOM 2031 C C . GLY A 1 270 ? -7.364 -1.326 6.842 1.00 87.00 270 GLY A C 1
ATOM 2032 O O . GLY A 1 270 ? -7.299 -2.363 7.491 1.00 87.00 270 GLY A O 1
ATOM 2033 N N . GLN A 1 271 ? -7.036 -1.261 5.557 1.00 93.38 271 GLN A N 1
ATOM 2034 C CA . GLN A 1 271 ? -6.354 -2.336 4.846 1.00 93.38 271 GLN A CA 1
ATOM 2035 C C . GLN A 1 271 ? -5.370 -1.722 3.858 1.00 93.38 271 GLN A C 1
ATOM 2037 O O . GLN A 1 271 ? -5.663 -0.671 3.288 1.00 93.38 271 GLN A O 1
ATOM 2042 N N . ALA A 1 272 ? -4.216 -2.346 3.660 1.00 85.19 272 ALA A N 1
ATOM 2043 C CA . ALA A 1 272 ? -3.214 -1.833 2.742 1.00 85.19 272 ALA A CA 1
ATOM 2044 C C . ALA A 1 272 ? -2.215 -2.909 2.313 1.00 85.19 272 ALA A C 1
ATOM 2046 O O . ALA A 1 272 ? -2.012 -3.917 2.992 1.00 85.19 272 ALA A O 1
ATOM 2047 N N . HIS A 1 273 ? -1.554 -2.648 1.190 1.00 85.56 273 HIS A N 1
ATOM 2048 C CA . HIS A 1 273 ? -0.414 -3.422 0.708 1.00 85.56 273 HIS A CA 1
ATOM 2049 C C . HIS A 1 273 ? 0.893 -2.783 1.170 1.00 85.56 273 HIS A C 1
ATOM 2051 O O . HIS A 1 273 ? 0.952 -1.577 1.420 1.00 85.56 273 HIS A O 1
ATOM 2057 N N . ALA A 1 274 ? 1.953 -3.589 1.221 1.00 83.44 274 ALA A N 1
ATOM 2058 C CA . ALA A 1 274 ? 3.303 -3.166 1.582 1.00 83.44 274 ALA A CA 1
ATOM 2059 C C . ALA A 1 274 ? 3.465 -2.640 3.025 1.00 83.44 274 ALA A C 1
ATOM 2061 O O . ALA A 1 274 ? 2.522 -2.275 3.723 1.00 83.44 274 ALA A O 1
ATOM 2062 N N . VAL A 1 275 ? 4.720 -2.594 3.481 1.00 82.62 275 VAL A N 1
ATOM 2063 C CA . VAL A 1 275 ? 5.091 -2.073 4.812 1.00 82.62 275 VAL A CA 1
ATOM 2064 C C . VAL A 1 275 ? 4.700 -0.601 4.970 1.00 82.62 275 VAL A C 1
ATOM 2066 O O . VAL A 1 275 ? 4.248 -0.184 6.029 1.00 82.62 275 VAL A O 1
ATOM 2069 N N . SER A 1 276 ? 4.782 0.178 3.893 1.00 73.31 276 SER A N 1
ATOM 2070 C CA . SER A 1 276 ? 4.321 1.565 3.876 1.00 73.31 276 SER A CA 1
ATOM 2071 C C . SER A 1 276 ? 2.830 1.701 4.182 1.00 73.31 276 SER A C 1
ATOM 2073 O O . SER A 1 276 ? 2.426 2.620 4.890 1.00 73.31 276 SER A O 1
ATOM 2075 N N . GLY A 1 277 ? 2.010 0.777 3.675 1.00 76.88 277 GLY A N 1
ATOM 2076 C CA . GLY A 1 277 ? 0.584 0.721 3.972 1.00 76.88 277 GLY A CA 1
ATOM 2077 C C . GLY A 1 277 ? 0.306 0.320 5.420 1.00 76.88 277 GLY A C 1
ATOM 2078 O O . GLY A 1 277 ? -0.560 0.908 6.069 1.00 76.88 277 GLY A O 1
ATOM 2079 N N . LEU A 1 278 ? 1.082 -0.628 5.960 1.00 89.19 278 LEU A N 1
ATOM 2080 C CA . LEU A 1 278 ? 1.042 -0.965 7.385 1.00 89.19 278 LEU A CA 1
ATOM 2081 C C . LEU A 1 278 ? 1.283 0.282 8.249 1.00 89.19 278 LEU A C 1
ATOM 2083 O O . LEU A 1 278 ? 0.463 0.602 9.107 1.00 89.19 278 LEU A O 1
ATOM 2087 N N . GLU A 1 279 ? 2.382 0.998 8.011 1.00 82.56 279 GLU A N 1
ATOM 2088 C CA . GLU A 1 279 ? 2.794 2.151 8.820 1.00 82.56 279 GLU A CA 1
ATOM 2089 C C . GLU A 1 279 ? 1.880 3.369 8.644 1.00 82.56 279 GLU A C 1
ATOM 2091 O O . GLU A 1 279 ? 1.571 4.052 9.623 1.00 82.56 279 GLU A O 1
ATOM 2096 N N . GLY A 1 280 ? 1.450 3.645 7.409 1.00 72.94 280 GLY A N 1
ATOM 2097 C CA . GLY A 1 280 ? 0.702 4.853 7.059 1.00 72.94 280 GLY A CA 1
ATOM 2098 C C . GLY A 1 280 ? -0.814 4.744 7.212 1.00 72.94 280 GLY A C 1
ATOM 2099 O O . GLY A 1 280 ? -1.470 5.766 7.396 1.00 72.94 280 GLY A O 1
ATOM 2100 N N . ILE A 1 281 ? -1.379 3.534 7.141 1.00 80.62 281 ILE A N 1
ATOM 2101 C CA . ILE A 1 281 ? -2.836 3.320 7.143 1.00 80.62 281 ILE A CA 1
ATOM 2102 C C . ILE A 1 281 ? -3.249 2.428 8.311 1.00 80.62 281 ILE A C 1
ATOM 2104 O O . ILE A 1 281 ? -4.075 2.832 9.122 1.00 80.62 281 ILE A O 1
ATOM 2108 N N . VAL A 1 282 ? -2.673 1.231 8.437 1.00 92.00 282 VAL A N 1
ATOM 2109 C CA . VAL A 1 282 ? -3.182 0.203 9.362 1.00 92.00 282 VAL A CA 1
ATOM 2110 C C . VAL A 1 282 ? -2.816 0.493 10.825 1.00 92.00 282 VAL A C 1
ATOM 2112 O O . VAL A 1 282 ? -3.699 0.524 11.684 1.00 92.00 282 VAL A O 1
ATOM 2115 N N . LEU A 1 283 ? -1.539 0.756 11.128 1.00 91.44 283 LEU A N 1
ATOM 2116 C CA . LEU A 1 283 ? -1.083 1.039 12.497 1.00 91.44 283 LEU A CA 1
ATOM 2117 C C . LEU A 1 283 ? -1.746 2.284 13.116 1.00 91.44 283 LEU A C 1
ATOM 2119 O O . LEU A 1 283 ? -2.121 2.216 14.288 1.00 91.44 283 LEU A O 1
ATOM 2123 N N . PRO A 1 284 ? -1.946 3.407 12.396 1.00 87.56 284 PRO A N 1
ATOM 2124 C CA . PRO A 1 284 ? -2.689 4.546 12.930 1.00 87.56 284 PRO A CA 1
ATOM 2125 C C . PRO A 1 284 ? -4.103 4.195 13.410 1.00 87.56 284 PRO A C 1
ATOM 2127 O O . PRO A 1 284 ? -4.501 4.660 14.477 1.00 87.56 284 PRO A O 1
ATOM 2130 N N . GLN A 1 285 ? -4.835 3.340 12.685 1.00 90.56 285 GLN A N 1
ATOM 2131 C CA . GLN A 1 285 ? -6.186 2.919 13.087 1.00 90.56 285 GLN A CA 1
ATOM 2132 C C . GLN A 1 285 ? -6.163 2.067 14.356 1.00 90.56 285 GLN A C 1
ATOM 2134 O O . GLN A 1 285 ? -6.983 2.263 15.249 1.00 90.56 285 GLN A O 1
ATOM 2139 N N . ILE A 1 286 ? -5.181 1.172 14.479 1.00 96.19 286 ILE A N 1
ATOM 2140 C CA . ILE A 1 286 ? -4.987 0.364 15.690 1.00 96.19 286 ILE A CA 1
ATOM 2141 C C . ILE A 1 286 ? -4.692 1.257 16.896 1.00 96.19 286 ILE A C 1
ATOM 2143 O O . ILE A 1 286 ? -5.318 1.097 17.942 1.00 96.19 286 ILE A O 1
ATOM 2147 N N . ARG A 1 287 ? -3.776 2.226 16.758 1.00 93.81 287 ARG A N 1
ATOM 2148 C CA . ARG A 1 287 ? -3.443 3.159 17.847 1.00 93.81 287 ARG A CA 1
ATOM 2149 C C . ARG A 1 287 ? -4.658 3.981 18.271 1.00 93.81 287 ARG A C 1
ATOM 2151 O O . ARG A 1 287 ? -4.895 4.138 19.466 1.00 93.81 287 ARG A O 1
ATOM 2158 N N . LEU A 1 288 ? -5.448 4.465 17.311 1.00 92.00 288 LEU A N 1
ATOM 2159 C CA . LEU A 1 288 ? -6.683 5.192 17.599 1.00 92.00 288 LEU A CA 1
ATOM 2160 C C . LEU A 1 288 ? -7.687 4.309 18.358 1.00 92.00 288 LEU A C 1
ATOM 2162 O O . LEU A 1 288 ? -8.228 4.731 19.376 1.00 92.00 288 LEU A O 1
ATOM 2166 N N . ALA A 1 289 ? -7.885 3.065 17.919 1.00 96.00 289 ALA A N 1
ATOM 2167 C CA . ALA A 1 289 ? -8.766 2.116 18.595 1.00 96.00 289 ALA A CA 1
ATOM 2168 C C . ALA A 1 289 ? -8.310 1.783 20.021 1.00 96.00 289 ALA A C 1
ATOM 2170 O O . ALA A 1 289 ? -9.134 1.706 20.931 1.00 96.00 289 ALA A O 1
ATOM 2171 N N . LEU A 1 290 ? -7.002 1.631 20.240 1.00 97.06 290 LEU A N 1
ATOM 2172 C CA . LEU A 1 290 ? -6.436 1.413 21.571 1.00 97.06 290 LEU A CA 1
ATOM 2173 C C . LEU A 1 290 ? -6.698 2.599 22.505 1.00 97.06 290 LEU A C 1
ATOM 2175 O O . LEU A 1 290 ? -7.096 2.393 23.652 1.00 97.06 290 LEU A O 1
ATOM 2179 N N . GLN A 1 291 ? -6.537 3.830 22.010 1.00 95.50 291 GLN A N 1
ATOM 2180 C CA . GLN A 1 291 ? -6.825 5.046 22.775 1.00 95.50 291 GLN A CA 1
ATOM 2181 C C . GLN A 1 291 ? -8.310 5.157 23.142 1.00 95.50 291 GLN A C 1
ATOM 2183 O O . GLN A 1 291 ? -8.630 5.437 24.297 1.00 95.50 291 GLN A O 1
ATOM 2188 N N . GLU A 1 292 ? -9.218 4.912 22.195 1.00 95.81 292 GLU A N 1
ATOM 2189 C CA . GLU A 1 292 ? -10.665 4.938 22.457 1.00 95.81 292 GLU A CA 1
ATOM 2190 C C . GLU A 1 292 ? -11.075 3.850 23.460 1.00 95.81 292 GLU A C 1
ATOM 2192 O O . GLU A 1 292 ? -11.772 4.139 24.433 1.00 95.81 292 GLU A O 1
ATOM 2197 N N . ARG A 1 293 ? -10.545 2.627 23.321 1.00 97.62 293 ARG A N 1
ATOM 2198 C CA . ARG A 1 293 ? -10.782 1.538 24.280 1.00 97.62 293 ARG A CA 1
ATOM 2199 C C . ARG A 1 293 ? -10.284 1.887 25.683 1.00 97.62 293 ARG A C 1
ATOM 2201 O O . ARG A 1 293 ? -10.956 1.566 26.660 1.00 97.62 293 ARG A O 1
ATOM 2208 N N . ALA A 1 294 ? -9.123 2.533 25.797 1.00 96.81 294 ALA A N 1
ATOM 2209 C CA . ALA A 1 294 ? -8.588 2.982 27.080 1.00 96.81 294 ALA A CA 1
ATOM 2210 C C . ALA A 1 294 ? -9.477 4.060 27.723 1.00 96.81 294 ALA A C 1
ATOM 2212 O O . ALA A 1 294 ? -9.773 3.964 28.911 1.00 96.81 294 ALA A O 1
ATOM 2213 N N . ARG A 1 295 ? -9.965 5.034 26.939 1.00 96.50 295 ARG A N 1
ATOM 2214 C CA . ARG A 1 295 ? -10.924 6.048 27.416 1.00 96.50 295 ARG A CA 1
ATOM 2215 C C . ARG A 1 295 ? -12.220 5.412 27.906 1.00 96.50 295 ARG A C 1
ATOM 2217 O O . ARG A 1 295 ? -12.661 5.726 29.002 1.00 96.50 295 ARG A O 1
ATOM 2224 N N . ALA A 1 296 ? -12.776 4.477 27.139 1.00 95.81 296 ALA A N 1
ATOM 2225 C CA . ALA A 1 296 ? -14.011 3.782 27.489 1.00 95.81 296 ALA A CA 1
ATOM 2226 C C . ALA A 1 296 ? -13.892 2.896 28.743 1.00 95.81 296 ALA A C 1
ATOM 2228 O O . ALA A 1 296 ? -14.903 2.572 29.349 1.00 95.81 296 ALA A O 1
ATOM 2229 N N . ARG A 1 297 ? -12.680 2.474 29.132 1.00 96.44 297 ARG A N 1
ATOM 2230 C CA . ARG A 1 297 ? -12.435 1.743 30.392 1.00 96.44 297 ARG A CA 1
ATOM 2231 C C . ARG A 1 297 ? -12.327 2.654 31.613 1.00 96.44 297 ARG A C 1
ATOM 2233 O O . ARG A 1 297 ? -12.425 2.160 32.730 1.00 96.44 297 ARG A O 1
ATOM 2240 N N . ALA A 1 298 ? -12.038 3.935 31.402 1.00 95.50 298 ALA A N 1
ATOM 2241 C CA . ALA A 1 298 ? -11.877 4.909 32.475 1.00 95.50 298 ALA A CA 1
ATOM 2242 C C . ALA A 1 298 ? -13.202 5.579 32.880 1.00 95.50 298 ALA A C 1
ATOM 2244 O O . ALA A 1 298 ? -13.259 6.198 33.940 1.00 95.50 298 ALA A O 1
ATOM 2245 N N . THR A 1 299 ? -14.227 5.483 32.028 1.00 90.75 299 THR A N 1
ATOM 2246 C CA . THR A 1 299 ? -15.604 5.941 32.271 1.00 90.75 299 THR A CA 1
ATOM 2247 C C . THR A 1 299 ? -16.442 4.849 32.908 1.00 90.75 299 THR A C 1
ATOM 2249 O O . THR A 1 299 ? -17.165 5.163 33.874 1.00 90.75 299 THR A O 1
#

Secondary structure (DSSP, 8-state):
--PPP--------------THHHHHHHHHHH-EEEEEEETT-S--EEEEEEEEEEETTEEEEEEEEEEETTSSSPEEPEEEEEEEETTEEEEEEE-TTS-EEEEEEETT-SEEEEEEE-TTS-EEEEEEEEE-HHHHHHHHHHHHHHHHHHTTS------SS-----SPP---TT--EEEEEEEETT-HHHHHHHIIIIITT-HHHHH-GGGGGSEEEEEEESSTTPPP-GGGS-GGGGGGGSB-TTS-BSS---SSSEEEEEETTEEEEEEEHHHHIIIIIHHHHHHHHHHHHHHHH-

Solvent-accessible surface area (backbone atoms only — not comparable to full-atom values): 16594 Å² total; per-residue (Å²): 138,84,85,82,82,82,82,80,79,79,78,80,78,75,79,77,74,76,60,76,70,70,63,37,57,53,53,15,70,70,57,40,45,34,25,44,34,43,40,64,88,52,59,65,51,26,38,34,40,35,36,64,35,36,61,54,98,66,29,44,43,66,72,42,49,29,41,32,52,38,58,45,96,62,64,40,67,51,44,77,73,44,31,38,62,59,90,62,33,39,39,43,32,34,25,43,88,77,58,31,38,37,41,34,39,35,47,78,91,59,78,49,33,44,38,38,35,32,39,75,88,67,52,72,37,48,31,38,34,37,70,45,52,70,68,54,50,52,49,50,28,51,52,38,39,48,50,52,59,61,43,72,78,50,77,94,64,99,65,36,82,73,70,60,85,64,88,55,81,91,76,35,44,59,82,56,49,44,32,46,38,40,36,27,20,87,88,28,67,67,28,52,51,48,47,41,40,33,70,44,86,65,38,41,41,55,73,76,40,68,64,54,88,80,38,46,77,44,82,38,80,39,95,36,53,64,51,70,74,41,34,86,71,39,60,82,88,48,18,73,49,32,35,63,43,99,86,70,44,62,64,58,90,63,73,46,51,32,26,33,32,20,33,50,60,97,40,70,75,25,58,30,56,46,71,65,24,34,66,64,46,21,49,55,47,50,55,50,39,52,52,36,19,53,53,47,65,75,108

Foldseek 3Di:
DDDDDDDPPPPPPPPPPPDCVVVFVVQQVLPAAKKWKDWFQDLWIKIKGFHPWTADPQWTDTPWIFMDTLQDPDTHTWDPWTWGDDPQKIWTWTAGPQRWIWIWIDGPPDQKTKGWIAHPVRDITIMIIGGDHPVVSVVSNVVSNVCVVVVVVPDDDDHHPDDDPPVDDDAAALPKAKEKEWEDEPPDPLRVVCCCCCVNDPVVVCVLCVCCVVHHYHYFYAHDFQGQQALVSDDVQQSLQRDADPVRHHNDPRRGPRKIWMDIRNDTQAIDHGPSRCRNTHSVSRVVNVVNNVVNNVD

Mean predicted aligned error: 13.98 Å

Sequence (299 aa):
MRRRQFLVLGCAAGLVVAGPTAATDLIGDALNGYWLVTVIGEAKERLLLLDGAALQDGKLVVGKMRYGLVEAAALSDVHDVSGFVEGDHLQLEFSSIVNSRIRVVLTAGDTSLLGELRYPNGRTVNVRMTRITADEAAATQAAARKMLQDGAQGVLGKGSVGSFSASGKLQARANSRIALVYAGAINCPACRGYQAEYFGRMAKMKTALPELDQIDYVQLKLGGFTARIRPEDLPPTLAWAGGERPDGRRILLNHGVPFFFAAIDEQIWGQAHAVSGLEGIVLPQIRLALQERARARAT